Protein AF-A0A6H1A3C3-F1 (afdb_monomer)

Mean predicted aligned error: 8.63 Å

Nearest PDB structures (foldseek):
  6ama-assembly1_B  TM=9.067E-01  e=4.251E-03  Streptomyces venezuelae
  6amk-assembly1_A  TM=9.019E-01  e=6.459E-03  Streptomyces venezuelae
  4j2n-assembly1_A  TM=8.914E-01  e=1.106E-02  Pukovnikvirus pukovnik
  2zhh-assembly1_A-2  TM=4.596E-01  e=3.442E-02  Escherichia coli K-12
  3qao-assembly1_A-2  TM=4.161E-01  e=2.710E-02  Listeria monocytogenes EGD-e

pLDDT: mean 91.62, std 10.79, range [46.5, 98.25]

Sequence (222 aa):
MEEFAASYVPKGKRTQQRYRLTATEQSRRWIAGHHSPRDVAELFAVSETTVQRWVATGRLSAERHPTRGWIRFTYDDVDCLADERREWISYATAAELIGISAGTVRALVLKGELEHRTASQQQPSISRRSAQECKSKRQVEKDARAAKRAAKTAASSPPDDGEVWLSLTEGALVLRVSRTRVGQLVRSGRIPATKRERRWWIRRSHAESLSATRAVRLMRVR

Foldseek 3Di:
DDDDDDPDDDPPPPPPPVPPDDPVRVQVVVVVFWDALVRLCVVVVHDSVVVVVCCVVVVFDWDADPPPRGTTGGPVRSVVSVVVLVQFAALVVLCVLLVHDSVVVVVCVVVVQWQFDDDDNPGRTTTPVSSNVNSVVVVVVVVVVVVVVVVVVVLQDDDPPVFDKDFLCRLCVLLVHDSVVSVVCCVVVVFDWDDRDPTTIGTPVRSNVNSVVVVVVVVVVD

Radius of gyration: 41.2 Å; Cα contacts (8 Å, |Δi|>4): 211; chains: 1; bounding box: 122×48×99 Å

Secondary structure (DSSP, 8-state):
----------------------HHHHHHHHHTTEE-HHHHHHHTT--HHHHHHHHHTTSS--EEPTTT--EEEEHHHHHHHHHHHHHEE-HHHHHHHHTS-HHHHHHHHHTTSS-B----TTS--EEHHHHHHHHHHHHHHHHHHHHHHHHHHHHTSPP-SSS-EEEHHHHHHHHTS-HHHHHHHHHTTSS-EEEETTEEEEEHHHHHHHHHHHHHHHHTT-

Solvent-accessible surface area (backbone atoms only — not comparable to full-atom values): 12816 Å² total; per-residue (Å²): 140,82,84,81,80,78,78,82,75,78,85,70,80,77,76,77,73,73,79,72,69,50,73,65,54,50,48,52,58,52,53,78,55,40,40,46,55,61,57,51,11,62,76,68,74,49,54,49,69,56,50,52,47,32,40,75,70,68,75,39,74,69,48,59,40,92,89,75,64,50,63,30,27,47,56,67,61,54,50,54,51,48,52,52,56,66,38,31,30,40,62,63,58,44,12,63,73,49,71,52,54,48,69,55,47,52,54,34,42,76,70,66,72,32,52,66,57,99,60,61,93,90,49,51,29,32,37,42,67,39,38,51,52,48,30,55,52,50,50,54,53,49,50,53,52,49,51,53,49,50,52,54,50,58,57,54,43,71,78,91,77,88,60,62,62,24,45,47,63,54,41,11,64,68,52,72,47,55,44,68,56,46,52,50,35,42,76,70,66,76,39,78,62,51,75,33,86,94,42,57,33,29,45,44,71,60,41,50,53,53,32,53,55,48,52,55,56,60,62,73,76,112

Structure (mmCIF, N/CA/C/O backbone):
data_AF-A0A6H1A3C3-F1
#
_entry.id   AF-A0A6H1A3C3-F1
#
loop_
_atom_site.group_PDB
_atom_site.id
_atom_site.type_symbol
_atom_site.label_atom_id
_atom_site.label_alt_id
_atom_site.label_comp_id
_atom_site.label_asym_id
_atom_site.label_entity_id
_atom_site.label_seq_id
_atom_site.pdbx_PDB_ins_code
_atom_site.Cartn_x
_atom_site.Cartn_y
_atom_site.Cartn_z
_atom_site.occupancy
_atom_site.B_iso_or_equiv
_atom_site.auth_seq_id
_atom_site.auth_comp_id
_atom_site.auth_asym_id
_atom_site.auth_atom_id
_atom_site.pdbx_PDB_model_num
ATOM 1 N N . MET A 1 1 ? 84.323 31.012 -11.749 1.00 46.50 1 MET A N 1
ATOM 2 C CA . MET A 1 1 ? 83.587 31.280 -13.000 1.00 46.50 1 MET A CA 1
ATOM 3 C C . MET A 1 1 ? 83.288 29.928 -13.613 1.00 46.50 1 MET A C 1
ATOM 5 O O . MET A 1 1 ? 84.178 29.338 -14.204 1.00 46.50 1 MET A O 1
ATOM 9 N N . GLU A 1 2 ? 82.110 29.384 -13.314 1.00 48.34 2 GLU A N 1
ATOM 10 C CA . GLU A 1 2 ? 81.686 28.040 -13.723 1.00 48.34 2 GLU A CA 1
ATOM 11 C C . GLU A 1 2 ? 81.023 28.100 -15.106 1.00 48.34 2 GLU A C 1
ATOM 13 O O . GLU A 1 2 ? 80.066 28.847 -15.316 1.00 48.34 2 GLU A O 1
ATOM 18 N N . GLU A 1 3 ? 81.568 27.336 -16.054 1.00 58.53 3 GLU A N 1
ATOM 19 C CA . GLU A 1 3 ? 81.043 27.156 -17.408 1.00 58.53 3 GLU A CA 1
ATOM 20 C C . GLU A 1 3 ? 79.746 26.333 -17.384 1.00 58.53 3 GLU A C 1
ATOM 22 O O . GLU A 1 3 ? 79.744 25.127 -17.137 1.00 58.53 3 GLU A O 1
ATOM 27 N N . PHE A 1 4 ? 78.623 26.983 -17.692 1.00 53.34 4 PHE A N 1
ATOM 28 C CA . PHE A 1 4 ? 77.356 26.317 -17.988 1.00 53.34 4 PHE A CA 1
ATOM 29 C C . PHE A 1 4 ? 77.413 25.688 -19.389 1.00 53.34 4 PHE A C 1
ATOM 31 O O . PHE A 1 4 ? 77.160 26.346 -20.399 1.00 53.34 4 PHE A O 1
ATOM 38 N N . ALA A 1 5 ? 77.716 24.392 -19.454 1.00 60.75 5 ALA A N 1
ATOM 39 C CA . ALA A 1 5 ? 77.558 23.594 -20.664 1.00 60.75 5 ALA A CA 1
ATOM 40 C C . ALA A 1 5 ? 76.060 23.417 -20.984 1.00 60.75 5 ALA A C 1
ATOM 42 O O . ALA A 1 5 ? 75.369 22.577 -20.406 1.00 60.75 5 ALA A O 1
ATOM 43 N N . ALA A 1 6 ? 75.547 24.228 -21.911 1.00 60.03 6 ALA A N 1
ATOM 44 C CA . ALA A 1 6 ? 74.204 24.088 -22.459 1.00 60.03 6 ALA A CA 1
ATOM 45 C C . ALA A 1 6 ? 74.103 22.777 -23.259 1.00 60.03 6 ALA A C 1
ATOM 47 O O . ALA A 1 6 ? 74.567 22.682 -24.397 1.00 60.03 6 ALA A O 1
ATOM 48 N N . SER A 1 7 ? 73.497 21.750 -22.660 1.00 64.44 7 SER A N 1
ATOM 49 C CA . SER A 1 7 ? 73.189 20.494 -23.338 1.00 64.44 7 SER A CA 1
ATOM 50 C C . SER A 1 7 ? 72.144 20.741 -24.429 1.00 64.44 7 SER A C 1
ATOM 52 O O . SER A 1 7 ? 70.969 21.023 -24.189 1.00 64.44 7 SER A O 1
ATOM 54 N N . TYR A 1 8 ? 72.598 20.669 -25.676 1.00 66.19 8 TYR A N 1
ATOM 55 C CA . TYR A 1 8 ? 71.751 20.742 -26.855 1.00 66.19 8 TYR A CA 1
ATOM 56 C C . TYR A 1 8 ? 70.805 19.531 -26.881 1.00 66.19 8 TYR A C 1
ATOM 58 O O . TYR A 1 8 ? 71.220 18.409 -27.166 1.00 66.19 8 TYR A O 1
ATOM 66 N N . VAL A 1 9 ? 69.522 19.750 -26.579 1.00 67.88 9 VAL A N 1
ATOM 67 C CA . VAL A 1 9 ? 68.462 18.749 -26.757 1.00 67.88 9 VAL A CA 1
ATOM 68 C C . VAL A 1 9 ? 67.998 18.833 -28.216 1.00 67.88 9 VAL A C 1
ATOM 70 O O . VAL A 1 9 ? 67.390 19.838 -28.601 1.00 67.88 9 VAL A O 1
ATOM 73 N N . PRO A 1 10 ? 68.264 17.822 -29.063 1.00 64.50 10 PRO A N 1
ATOM 74 C CA . PRO A 1 10 ? 67.825 17.859 -30.448 1.00 64.50 10 PRO A CA 1
ATOM 75 C C . PRO A 1 10 ? 66.296 17.906 -30.490 1.00 64.50 10 PRO A C 1
ATOM 77 O O . PRO A 1 10 ? 65.613 17.095 -29.860 1.00 64.50 10 PRO A O 1
ATOM 80 N N . LYS A 1 11 ? 65.744 18.857 -31.256 1.00 62.59 11 LYS A N 1
ATOM 81 C CA . LYS A 1 11 ? 64.313 18.918 -31.584 1.00 62.59 11 LYS A CA 1
ATOM 82 C C . LYS A 1 11 ? 63.958 17.700 -32.438 1.00 62.59 11 LYS A C 1
ATOM 84 O O . LYS A 1 11 ? 63.900 17.776 -33.664 1.00 62.59 11 LYS A O 1
ATOM 89 N N . GLY A 1 12 ? 63.739 16.563 -31.783 1.00 60.19 12 GLY A N 1
ATOM 90 C CA . GLY A 1 12 ? 63.166 15.383 -32.404 1.00 60.19 12 GLY A CA 1
ATOM 91 C C . GLY A 1 12 ? 61.817 15.778 -32.983 1.00 60.19 12 GLY A C 1
ATOM 92 O O . GLY A 1 12 ? 60.912 16.174 -32.246 1.00 60.19 12 GLY A O 1
ATOM 93 N N . LYS A 1 13 ? 61.694 15.718 -34.312 1.00 57.94 13 LYS A N 1
ATOM 94 C CA . LYS A 1 13 ? 60.409 15.825 -35.000 1.00 57.94 13 LYS A CA 1
ATOM 95 C C . LYS A 1 13 ? 59.519 14.737 -34.400 1.00 57.94 13 LYS A C 1
ATOM 97 O O . LYS A 1 13 ? 59.668 13.569 -34.740 1.00 57.94 13 LYS A O 1
ATOM 102 N N . ARG A 1 14 ? 58.642 15.099 -33.455 1.00 59.19 14 ARG A N 1
ATOM 103 C CA . ARG A 1 14 ? 57.573 14.223 -32.972 1.00 59.19 14 ARG A CA 1
ATOM 104 C C . ARG A 1 14 ? 56.665 14.004 -34.168 1.00 59.19 14 ARG A C 1
ATOM 106 O O . ARG A 1 14 ? 55.736 14.772 -34.405 1.00 59.19 14 ARG A O 1
ATOM 113 N N . THR A 1 15 ? 56.971 12.977 -34.947 1.00 60.12 15 THR A N 1
ATOM 114 C CA . THR A 1 15 ? 56.062 12.391 -35.913 1.00 60.12 15 THR A CA 1
ATOM 115 C C . THR A 1 15 ? 54.895 11.876 -35.081 1.00 60.12 15 THR A C 1
ATOM 117 O O . THR A 1 15 ? 54.908 10.749 -34.595 1.00 60.12 15 THR A O 1
ATOM 120 N N . GLN A 1 16 ? 53.911 12.742 -34.816 1.00 57.41 16 GLN A N 1
ATOM 121 C CA . GLN A 1 16 ? 52.594 12.331 -34.355 1.00 57.41 16 GLN A CA 1
ATOM 122 C C . GLN A 1 16 ? 51.977 11.556 -35.512 1.00 57.41 16 GLN A C 1
ATOM 124 O O . GLN A 1 16 ? 51.158 12.059 -36.280 1.00 57.41 16 GLN A O 1
ATOM 129 N N . GLN A 1 17 ? 52.424 10.316 -35.662 1.00 57.12 17 GLN A N 1
ATOM 130 C CA . GLN A 1 17 ? 51.740 9.307 -36.427 1.00 57.12 17 GLN A CA 1
ATOM 131 C C . GLN A 1 17 ? 50.445 9.080 -35.650 1.00 57.12 17 GLN A C 1
ATOM 133 O O . GLN A 1 17 ? 50.385 8.298 -34.705 1.00 57.12 17 GLN A O 1
ATOM 138 N N . ARG A 1 18 ? 49.430 9.897 -35.960 1.00 62.47 18 ARG A N 1
ATOM 139 C CA . ARG A 1 18 ? 48.059 9.688 -35.509 1.00 62.47 18 ARG A CA 1
ATOM 140 C C . ARG A 1 18 ? 47.712 8.285 -35.978 1.00 62.47 18 ARG A C 1
ATOM 142 O O . ARG A 1 18 ? 47.453 8.102 -37.166 1.00 62.47 18 ARG A O 1
ATOM 149 N N . TYR A 1 19 ? 47.796 7.309 -35.075 1.00 74.50 19 TYR A N 1
ATOM 150 C CA . TYR A 1 19 ? 47.373 5.939 -35.324 1.00 74.50 19 TYR A CA 1
ATOM 151 C C . TYR A 1 19 ? 45.911 6.014 -35.756 1.00 74.50 19 TYR A C 1
ATOM 153 O O . TYR A 1 19 ? 45.003 6.182 -34.942 1.00 74.50 19 TYR A O 1
ATOM 161 N N . ARG A 1 20 ? 45.684 5.994 -37.072 1.00 79.75 20 ARG A N 1
ATOM 162 C CA . ARG A 1 20 ? 44.356 5.797 -37.627 1.00 79.75 20 ARG A CA 1
ATOM 163 C C . ARG A 1 20 ? 44.028 4.353 -37.318 1.00 79.75 20 ARG A C 1
ATOM 165 O O . ARG A 1 20 ? 44.624 3.455 -37.903 1.00 79.75 20 ARG A O 1
ATOM 172 N N . LEU A 1 21 ? 43.120 4.164 -36.369 1.00 84.06 21 LEU A N 1
ATOM 173 C CA . LEU A 1 21 ? 42.557 2.857 -36.078 1.00 84.06 21 LEU A CA 1
ATOM 174 C C . LEU A 1 21 ? 42.110 2.220 -37.390 1.00 84.06 21 LEU A C 1
ATOM 176 O O . LEU A 1 21 ? 41.456 2.875 -38.212 1.00 84.06 21 LEU A O 1
ATOM 180 N N . THR A 1 22 ? 42.464 0.956 -37.571 1.00 87.62 22 THR A N 1
ATOM 181 C CA . THR A 1 22 ? 41.975 0.166 -38.698 1.00 87.62 22 THR A CA 1
ATOM 182 C C . THR A 1 22 ? 40.448 0.078 -38.641 1.00 87.62 22 THR A C 1
ATOM 184 O O . THR A 1 22 ? 39.842 0.197 -37.573 1.00 87.62 22 THR A O 1
ATOM 187 N N . ALA A 1 23 ? 39.793 -0.159 -39.780 1.00 84.75 23 ALA A N 1
ATOM 188 C CA . ALA A 1 23 ? 38.333 -0.299 -39.824 1.00 84.75 23 ALA A CA 1
ATOM 189 C C . ALA A 1 23 ? 37.814 -1.384 -38.851 1.00 84.75 23 ALA A C 1
ATOM 191 O O . ALA A 1 23 ? 36.740 -1.242 -38.268 1.00 84.75 23 ALA A O 1
ATOM 192 N N . THR A 1 24 ? 38.607 -2.436 -38.620 1.00 87.31 24 THR A N 1
ATOM 193 C CA . THR A 1 24 ? 38.306 -3.516 -37.669 1.00 87.31 24 THR A CA 1
ATOM 194 C C . THR A 1 24 ? 38.353 -3.046 -36.216 1.00 87.31 24 THR A C 1
ATOM 196 O O . THR A 1 24 ? 37.468 -3.389 -35.435 1.00 87.31 24 THR A O 1
ATOM 199 N N . GLU A 1 25 ? 39.351 -2.247 -35.836 1.00 89.19 25 GLU A N 1
ATOM 200 C CA . GLU A 1 25 ? 39.462 -1.692 -34.480 1.00 89.19 25 GLU A CA 1
ATOM 201 C C . GLU A 1 25 ? 38.385 -0.644 -34.209 1.00 89.19 25 GLU A C 1
ATOM 203 O O . GLU A 1 25 ? 37.801 -0.637 -33.126 1.00 89.19 25 GLU A O 1
ATOM 208 N N . GLN A 1 26 ? 38.071 0.195 -35.204 1.00 85.44 26 GLN A N 1
ATOM 209 C CA . GLN A 1 26 ? 36.947 1.128 -35.118 1.00 85.44 26 GLN A CA 1
ATOM 210 C C . GLN A 1 26 ? 35.628 0.378 -34.925 1.00 85.44 26 GLN A C 1
ATOM 212 O O . GLN A 1 26 ? 34.845 0.741 -34.050 1.00 85.44 26 GLN A O 1
ATOM 217 N N . SER A 1 27 ? 35.413 -0.707 -35.682 1.00 85.25 27 SER A N 1
ATOM 218 C CA . SER A 1 27 ? 34.229 -1.552 -35.528 1.00 85.25 27 SER A CA 1
ATOM 219 C C . SER A 1 27 ? 34.178 -2.174 -34.135 1.00 85.25 27 SER A C 1
ATOM 221 O O . SER A 1 27 ? 33.203 -1.944 -33.432 1.00 85.25 27 SER A O 1
ATOM 223 N N . ARG A 1 28 ? 35.230 -2.868 -33.673 1.00 88.62 28 ARG A N 1
ATOM 224 C CA . ARG A 1 28 ? 35.267 -3.488 -32.331 1.00 88.62 28 ARG A CA 1
ATOM 225 C C . ARG A 1 28 ? 35.005 -2.487 -31.210 1.00 88.62 28 ARG A C 1
ATOM 227 O O . ARG A 1 28 ? 34.212 -2.779 -30.320 1.00 88.62 28 ARG A O 1
ATOM 234 N N . ARG A 1 29 ? 35.637 -1.311 -31.271 1.00 88.06 29 ARG A N 1
ATOM 235 C CA . ARG A 1 29 ? 35.424 -0.241 -30.291 1.00 88.06 29 ARG A CA 1
ATOM 236 C C . ARG A 1 29 ? 33.978 0.256 -30.303 1.00 88.06 29 ARG A C 1
ATOM 238 O O . ARG A 1 29 ? 33.430 0.497 -29.237 1.00 88.06 29 ARG A O 1
ATOM 245 N N . TRP A 1 30 ? 33.361 0.370 -31.480 1.00 89.12 30 TRP A N 1
ATOM 246 C CA . TRP A 1 30 ? 31.947 0.721 -31.593 1.00 89.12 30 TRP A CA 1
ATOM 247 C C . TRP A 1 30 ? 31.048 -0.380 -31.011 1.00 89.12 30 TRP A C 1
ATOM 249 O O . TRP A 1 30 ? 30.184 -0.070 -30.201 1.00 89.12 30 TRP A O 1
ATOM 259 N N . ILE A 1 31 ? 31.289 -1.666 -31.316 1.00 89.50 31 ILE A N 1
ATOM 260 C CA . ILE A 1 31 ? 30.510 -2.784 -30.738 1.00 89.50 31 ILE A CA 1
ATOM 261 C C . ILE A 1 31 ? 30.570 -2.779 -29.206 1.00 89.50 31 ILE A C 1
ATOM 263 O O . ILE A 1 31 ? 29.545 -2.967 -28.568 1.00 89.50 31 ILE A O 1
ATOM 267 N N . ALA A 1 32 ? 31.743 -2.534 -28.618 1.00 92.12 32 ALA A N 1
ATOM 268 C CA . ALA A 1 32 ? 31.926 -2.555 -27.167 1.00 92.12 32 ALA A CA 1
ATOM 269 C C . ALA A 1 32 ? 31.128 -1.475 -26.411 1.00 92.12 32 ALA A C 1
ATOM 271 O O . ALA A 1 32 ? 30.976 -1.590 -25.202 1.00 92.12 32 ALA A O 1
ATOM 272 N N . GLY A 1 33 ? 30.646 -0.435 -27.100 1.00 93.62 33 GLY A N 1
ATOM 273 C CA . GLY A 1 33 ? 29.835 0.641 -26.522 1.00 93.62 33 GLY A CA 1
ATOM 274 C C . GLY A 1 33 ? 28.334 0.521 -26.793 1.00 93.62 33 GLY A C 1
ATOM 275 O O . GLY A 1 33 ? 27.612 1.473 -26.511 1.00 93.62 33 GLY A O 1
ATOM 276 N N . HIS A 1 34 ? 27.873 -0.587 -27.385 1.00 96.38 34 HIS A N 1
ATOM 277 C CA . HIS A 1 34 ? 26.492 -0.700 -27.835 1.00 96.38 34 HIS A CA 1
ATOM 278 C C . HIS A 1 34 ? 25.859 -2.071 -27.590 1.00 96.38 34 HIS A C 1
ATOM 280 O O . HIS A 1 34 ? 26.472 -3.115 -27.812 1.00 96.38 34 HIS A O 1
ATOM 286 N N . HIS A 1 35 ? 24.563 -2.060 -27.297 1.00 97.06 35 HIS A N 1
ATOM 287 C CA . HIS A 1 35 ? 23.713 -3.242 -27.285 1.00 97.06 35 HIS A CA 1
ATOM 288 C C . HIS A 1 35 ? 23.165 -3.569 -28.676 1.00 97.06 35 HIS A C 1
ATOM 290 O O . HIS A 1 35 ? 22.757 -2.689 -29.442 1.00 97.06 35 HIS A O 1
ATOM 296 N N . SER A 1 36 ? 23.114 -4.857 -29.012 1.00 96.75 36 SER A N 1
ATOM 297 C CA . SER A 1 36 ? 22.322 -5.333 -30.146 1.00 96.75 36 SER A CA 1
ATOM 298 C C . SER A 1 36 ? 20.817 -5.318 -29.817 1.00 96.75 36 SER A C 1
ATOM 300 O O . SER A 1 36 ? 20.445 -5.326 -28.643 1.00 96.75 36 SER A O 1
ATOM 302 N N . PRO A 1 37 ? 19.918 -5.338 -30.823 1.00 97.38 37 PRO A N 1
ATOM 303 C CA . PRO A 1 37 ? 18.475 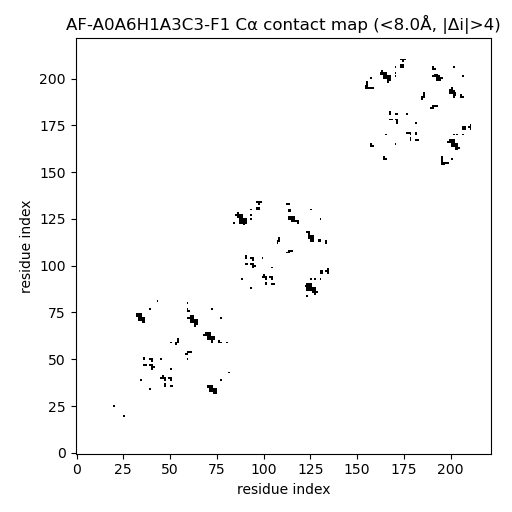-5.467 -30.587 1.00 97.38 37 PRO A CA 1
ATOM 304 C C . PRO A 1 37 ? 18.089 -6.670 -29.735 1.00 97.38 37 PRO A C 1
ATOM 306 O O . PRO A 1 37 ? 17.166 -6.572 -28.929 1.00 97.38 37 PRO A O 1
ATOM 309 N N . ARG A 1 38 ? 18.825 -7.772 -29.885 1.00 97.62 38 ARG A N 1
ATOM 310 C CA . ARG A 1 38 ? 18.643 -8.977 -29.089 1.00 97.62 38 ARG A CA 1
ATOM 311 C C . ARG A 1 38 ? 18.994 -8.752 -27.620 1.00 97.62 38 ARG A C 1
ATOM 313 O O . ARG A 1 38 ? 18.194 -9.105 -26.765 1.00 97.62 38 ARG A O 1
ATOM 320 N N . ASP A 1 39 ? 20.126 -8.109 -27.331 1.00 96.81 39 ASP A N 1
ATOM 321 C CA . ASP A 1 39 ? 20.539 -7.827 -25.946 1.00 96.81 39 ASP A CA 1
ATOM 322 C C . ASP A 1 39 ? 19.500 -6.948 -25.234 1.00 96.81 39 ASP A C 1
ATOM 324 O O . ASP A 1 39 ? 19.133 -7.207 -24.091 1.00 96.81 39 ASP A O 1
ATOM 328 N N . VAL A 1 40 ? 18.966 -5.939 -25.934 1.00 97.31 40 VAL A N 1
ATOM 329 C CA . VAL A 1 40 ? 17.890 -5.081 -25.411 1.00 97.31 40 VAL A CA 1
ATOM 330 C C . VAL A 1 40 ? 16.604 -5.885 -25.194 1.00 97.31 40 VAL A C 1
ATOM 332 O O . VAL A 1 40 ? 15.940 -5.736 -24.170 1.00 97.31 40 VAL A O 1
ATOM 335 N N . ALA A 1 41 ? 16.241 -6.757 -26.1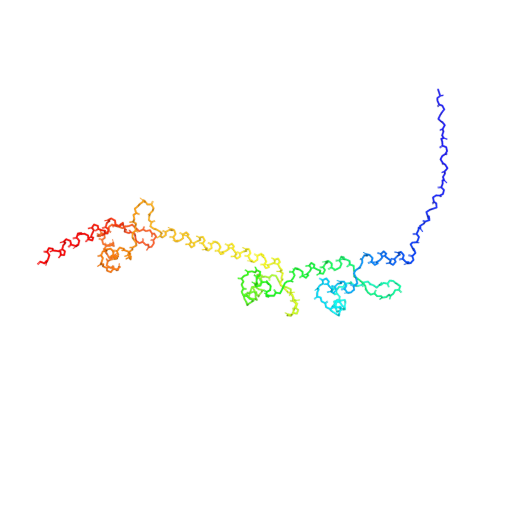35 1.00 97.31 41 ALA A N 1
ATOM 336 C CA . ALA A 1 41 ? 15.065 -7.615 -26.017 1.00 97.31 41 ALA A CA 1
ATOM 337 C C . ALA A 1 41 ? 15.157 -8.543 -24.790 1.00 97.31 41 ALA A C 1
ATOM 339 O O . ALA A 1 41 ? 14.207 -8.617 -24.006 1.00 97.31 41 ALA A O 1
ATOM 340 N N . GLU A 1 42 ? 16.316 -9.173 -24.584 1.00 96.62 42 GLU A N 1
ATOM 341 C CA . GLU A 1 42 ? 16.608 -10.028 -23.431 1.00 96.62 42 GLU A CA 1
ATOM 342 C C . GLU A 1 42 ? 16.578 -9.229 -22.119 1.00 96.62 42 GLU A C 1
ATOM 344 O O . GLU A 1 42 ? 15.879 -9.620 -21.182 1.00 96.62 42 GLU A O 1
ATOM 349 N N . LEU A 1 43 ? 17.231 -8.062 -22.072 1.00 95.94 43 LEU A N 1
ATOM 350 C CA . LEU A 1 43 ? 17.269 -7.193 -20.889 1.00 95.94 43 LEU A CA 1
ATOM 351 C C . LEU A 1 43 ? 15.869 -6.771 -20.420 1.00 95.94 43 LEU A C 1
ATOM 353 O O . LEU A 1 43 ? 15.590 -6.718 -19.222 1.00 95.94 43 LEU A O 1
ATOM 357 N N . PHE A 1 44 ? 14.976 -6.470 -21.362 1.00 94.69 44 PHE A N 1
ATOM 358 C CA . PHE A 1 44 ? 13.622 -6.003 -21.065 1.00 94.69 44 PHE A CA 1
ATOM 359 C C . PHE A 1 44 ? 12.564 -7.109 -21.027 1.00 94.69 44 PHE A C 1
ATOM 361 O O . PHE A 1 44 ? 11.387 -6.790 -20.807 1.00 94.69 44 PHE A O 1
ATOM 368 N N . ALA A 1 45 ? 12.958 -8.366 -21.255 1.00 95.62 45 ALA A N 1
ATOM 369 C CA . ALA A 1 45 ? 12.063 -9.507 -21.434 1.00 95.62 45 ALA A CA 1
ATOM 370 C C . ALA A 1 45 ? 10.938 -9.219 -22.451 1.00 95.62 45 ALA A C 1
ATOM 372 O O . ALA A 1 45 ? 9.754 -9.454 -22.197 1.00 95.62 45 ALA A O 1
ATOM 373 N N . VAL A 1 46 ? 11.301 -8.653 -23.605 1.00 95.75 46 VAL A N 1
ATOM 374 C CA . VAL A 1 46 ? 10.385 -8.367 -24.721 1.00 95.75 46 VAL A CA 1
ATOM 375 C C . VAL A 1 46 ? 10.884 -9.020 -26.006 1.00 95.75 46 VAL A C 1
ATOM 377 O O . VAL A 1 46 ? 12.010 -9.487 -26.084 1.00 95.75 46 VAL A O 1
ATOM 380 N N . SER A 1 47 ? 10.051 -9.038 -27.046 1.00 97.50 47 SER A N 1
ATOM 381 C CA . SER A 1 47 ? 10.493 -9.467 -28.378 1.00 97.50 47 SER A CA 1
ATOM 382 C C . SER A 1 47 ? 11.370 -8.408 -29.061 1.00 97.50 47 SER A C 1
ATOM 384 O O . SER A 1 47 ? 11.159 -7.209 -28.859 1.00 97.50 47 SER A O 1
ATOM 386 N N . GLU A 1 48 ? 12.277 -8.823 -29.950 1.00 97.56 48 GLU A N 1
ATOM 387 C CA . GLU A 1 48 ? 13.033 -7.896 -30.812 1.00 97.56 48 GLU A CA 1
ATOM 388 C C . GLU A 1 48 ? 12.107 -7.007 -31.658 1.00 97.56 48 GLU A C 1
ATOM 390 O O . GLU A 1 48 ? 12.377 -5.822 -31.845 1.00 97.56 48 GLU A O 1
ATOM 395 N N . THR A 1 49 ? 10.960 -7.533 -32.098 1.00 97.50 49 THR A N 1
ATOM 396 C CA . THR A 1 49 ? 9.923 -6.764 -32.806 1.00 97.50 49 THR A CA 1
ATOM 397 C C . THR A 1 49 ? 9.398 -5.601 -31.960 1.00 97.50 49 THR A C 1
ATOM 399 O O . THR A 1 49 ? 9.120 -4.519 -32.478 1.00 97.50 49 THR A O 1
ATOM 402 N N . THR A 1 50 ? 9.286 -5.785 -30.641 1.00 95.81 50 THR A N 1
ATOM 403 C CA . THR A 1 50 ? 8.913 -4.713 -29.707 1.00 95.81 50 THR A CA 1
ATOM 404 C C . THR A 1 50 ? 10.001 -3.645 -29.635 1.00 95.81 50 THR A C 1
ATOM 406 O O . THR A 1 50 ? 9.679 -2.458 -29.659 1.00 95.81 50 THR A O 1
ATOM 409 N N . VAL A 1 51 ? 11.275 -4.049 -29.601 1.00 97.06 51 VAL A N 1
ATOM 410 C CA . VAL A 1 51 ? 12.418 -3.121 -29.616 1.00 97.06 51 VAL A CA 1
ATOM 411 C C . VAL A 1 51 ? 12.429 -2.307 -30.913 1.00 97.06 51 VAL A C 1
ATOM 413 O O . VAL A 1 51 ? 12.512 -1.082 -30.870 1.00 97.06 51 VAL A O 1
ATOM 416 N N . GLN A 1 52 ? 12.240 -2.951 -32.068 1.00 95.94 52 GLN A N 1
ATOM 417 C CA . GLN A 1 52 ? 12.120 -2.262 -33.359 1.00 95.94 52 GLN A CA 1
ATOM 418 C C . GLN A 1 52 ? 10.951 -1.272 -33.377 1.00 95.94 52 GLN A C 1
ATOM 420 O O . GLN A 1 52 ? 11.080 -0.166 -33.902 1.00 95.94 52 GLN A O 1
ATOM 425 N N . ARG A 1 53 ? 9.815 -1.631 -32.765 1.00 95.94 53 ARG A N 1
ATOM 426 C CA . ARG A 1 53 ? 8.684 -0.710 -32.616 1.00 95.94 53 ARG A CA 1
ATOM 427 C C . ARG A 1 53 ? 9.051 0.501 -31.761 1.00 95.94 53 ARG A C 1
ATOM 429 O O . ARG A 1 53 ? 8.653 1.600 -32.125 1.00 95.94 53 ARG A O 1
ATOM 436 N N . TRP A 1 54 ? 9.803 0.336 -30.670 1.00 95.25 54 TRP A N 1
ATOM 437 C CA . TRP A 1 54 ? 10.260 1.475 -29.862 1.00 95.25 54 TRP A CA 1
ATOM 438 C C . TRP A 1 54 ? 11.126 2.440 -30.665 1.00 95.25 54 TRP A C 1
ATOM 440 O O . TRP A 1 54 ? 10.925 3.648 -30.547 1.00 95.25 54 TRP A O 1
ATOM 450 N N . VAL A 1 55 ? 12.003 1.919 -31.528 1.00 96.50 55 VAL A N 1
ATOM 451 C CA . VAL A 1 55 ? 12.775 2.737 -32.477 1.00 96.50 55 VAL A CA 1
ATOM 452 C C . VAL A 1 55 ? 11.852 3.477 -33.435 1.00 96.50 55 VAL A C 1
ATOM 454 O O . VAL A 1 55 ? 11.959 4.691 -33.579 1.00 96.50 55 VAL A O 1
ATOM 457 N N . ALA A 1 56 ? 10.894 2.773 -34.043 1.00 95.44 56 ALA A N 1
ATOM 458 C CA . ALA A 1 56 ? 9.945 3.374 -34.978 1.00 95.44 56 ALA A CA 1
ATOM 459 C C . ALA A 1 56 ? 9.086 4.478 -34.336 1.00 95.44 56 ALA A C 1
ATOM 461 O O . ALA A 1 56 ? 8.739 5.449 -35.000 1.00 95.44 56 ALA A O 1
ATOM 462 N N . THR A 1 57 ? 8.759 4.356 -33.046 1.00 92.81 57 THR A N 1
ATOM 463 C CA . THR A 1 57 ? 8.007 5.374 -32.295 1.00 92.81 57 THR A CA 1
ATOM 464 C C . THR A 1 57 ? 8.883 6.478 -31.695 1.00 92.81 57 THR A C 1
ATOM 466 O O . THR A 1 57 ? 8.353 7.342 -31.004 1.00 92.81 57 THR A O 1
ATOM 469 N N . GLY A 1 58 ? 10.206 6.437 -31.889 1.00 93.88 58 GLY A N 1
ATOM 470 C CA . GLY A 1 58 ? 11.145 7.405 -31.306 1.00 93.88 58 GLY A CA 1
ATOM 471 C C . GLY A 1 58 ? 11.334 7.276 -29.790 1.00 93.88 58 GLY A C 1
ATOM 472 O O . GLY A 1 58 ? 11.818 8.202 -29.151 1.00 93.88 58 GLY A O 1
ATOM 473 N N . ARG A 1 59 ? 10.944 6.142 -29.197 1.00 92.19 59 ARG A N 1
ATOM 474 C CA . ARG A 1 59 ? 11.112 5.871 -27.760 1.00 92.19 59 ARG A CA 1
ATOM 475 C C . ARG A 1 59 ? 12.531 5.419 -27.415 1.00 92.19 59 ARG A C 1
ATOM 477 O O . ARG A 1 59 ? 12.959 5.571 -26.279 1.00 92.19 59 ARG A O 1
ATOM 484 N N . LEU A 1 60 ? 13.223 4.823 -28.379 1.00 96.25 60 LEU A N 1
ATOM 485 C CA . LEU A 1 60 ? 14.597 4.368 -28.233 1.00 96.25 60 LEU A CA 1
ATOM 486 C C . LEU A 1 60 ? 15.397 4.840 -29.447 1.00 96.25 60 LEU A C 1
ATOM 488 O O . LEU A 1 60 ? 15.013 4.559 -30.585 1.00 96.25 60 LEU A O 1
ATOM 492 N N . SER A 1 61 ? 16.488 5.557 -29.202 1.00 96.25 61 SER A N 1
ATOM 493 C CA . SER A 1 61 ? 17.399 6.024 -30.246 1.00 96.25 61 SER A CA 1
ATOM 494 C C . SER A 1 61 ? 18.266 4.867 -30.730 1.00 96.25 61 SER A C 1
ATOM 496 O O . SER A 1 61 ? 18.795 4.103 -29.929 1.00 96.25 61 SER A O 1
ATOM 498 N N . ALA A 1 62 ? 18.396 4.709 -32.047 1.00 96.50 62 ALA A N 1
ATOM 499 C CA . ALA A 1 62 ? 19.221 3.664 -32.641 1.00 96.50 62 ALA A CA 1
ATOM 500 C C . ALA A 1 62 ? 20.283 4.276 -33.552 1.00 96.50 62 ALA A C 1
ATOM 502 O O . ALA A 1 62 ? 19.967 5.058 -34.451 1.00 96.50 62 ALA A O 1
ATOM 503 N N . GLU A 1 63 ? 21.529 3.851 -33.376 1.00 95.69 63 GLU A N 1
ATOM 504 C CA . GLU A 1 63 ? 22.624 4.176 -34.281 1.00 95.69 63 GLU A CA 1
ATOM 505 C C . GLU A 1 63 ? 22.810 3.064 -35.313 1.00 95.69 63 GLU A C 1
ATOM 507 O O . GLU A 1 63 ? 22.721 1.871 -35.009 1.00 95.69 63 GLU A O 1
ATOM 512 N N . ARG A 1 64 ? 23.093 3.439 -36.563 1.00 94.81 64 ARG A N 1
ATOM 513 C CA . ARG A 1 64 ? 23.425 2.476 -37.619 1.00 94.81 64 ARG A CA 1
ATOM 514 C C . ARG A 1 64 ? 24.930 2.254 -37.658 1.00 94.81 64 ARG A C 1
ATOM 516 O O . ARG A 1 64 ? 25.698 3.206 -37.747 1.00 94.81 64 ARG A O 1
ATOM 523 N N . HIS A 1 65 ? 25.349 0.991 -37.689 1.00 90.38 65 HIS A N 1
ATOM 524 C CA . HIS A 1 65 ? 26.751 0.626 -37.863 1.00 90.38 65 HIS A CA 1
ATOM 525 C C . HIS A 1 65 ? 27.290 1.224 -39.177 1.00 90.38 65 HIS A C 1
ATOM 527 O O . HIS A 1 65 ? 26.713 0.944 -40.236 1.00 90.38 65 HIS A O 1
ATOM 533 N N . PRO A 1 66 ? 28.428 1.944 -39.164 1.00 85.19 66 PRO A N 1
ATOM 534 C CA . PRO A 1 66 ? 28.871 2.781 -40.285 1.00 85.19 66 PRO A CA 1
ATOM 535 C C . PRO A 1 66 ? 29.083 2.011 -41.594 1.00 85.19 66 PRO A C 1
ATOM 537 O O . PRO A 1 66 ? 28.830 2.533 -42.671 1.00 85.19 66 PRO A O 1
ATOM 540 N N . THR A 1 67 ? 29.525 0.754 -41.515 1.00 86.44 67 THR A N 1
ATOM 541 C CA . THR A 1 67 ? 29.819 -0.070 -42.703 1.00 86.44 67 THR A CA 1
ATOM 542 C C . THR A 1 67 ? 28.819 -1.189 -42.986 1.00 86.44 67 THR A C 1
ATOM 544 O O . THR A 1 67 ? 28.828 -1.748 -44.075 1.00 86.44 67 THR A O 1
ATOM 547 N N . ARG A 1 68 ? 27.979 -1.569 -42.015 1.00 88.44 68 ARG A N 1
ATOM 548 C CA . ARG A 1 68 ? 27.104 -2.757 -42.113 1.00 88.44 68 ARG A CA 1
ATOM 549 C C . ARG A 1 68 ? 25.621 -2.401 -42.075 1.00 88.44 68 ARG A C 1
ATOM 551 O O . ARG A 1 68 ? 24.797 -3.239 -42.413 1.00 88.44 68 ARG A O 1
ATOM 558 N N . GLY A 1 69 ? 25.273 -1.182 -41.658 1.00 90.00 69 GLY A N 1
ATOM 559 C CA . GLY A 1 69 ? 23.900 -0.676 -41.651 1.00 90.00 69 GLY A CA 1
ATOM 560 C C . GLY A 1 69 ? 22.976 -1.272 -40.583 1.00 90.00 69 GLY A C 1
ATOM 561 O O . GLY A 1 69 ? 21.837 -0.818 -40.472 1.00 90.00 69 GLY A O 1
ATOM 562 N N . TRP A 1 70 ? 23.436 -2.250 -39.796 1.00 93.06 70 TRP A N 1
ATOM 563 C CA . TRP A 1 70 ? 22.673 -2.818 -38.682 1.00 93.06 70 TRP A CA 1
ATOM 564 C C . TRP A 1 70 ? 22.524 -1.807 -37.546 1.00 93.06 70 TRP A C 1
ATOM 566 O O . TRP A 1 70 ? 23.446 -1.038 -37.279 1.00 93.06 70 TRP A O 1
ATOM 576 N N . ILE A 1 71 ? 21.372 -1.826 -36.881 1.00 94.75 71 ILE A N 1
ATOM 577 C CA . ILE A 1 71 ? 21.070 -0.933 -35.761 1.00 94.75 71 ILE A CA 1
ATOM 578 C C . ILE A 1 71 ? 21.669 -1.456 -34.454 1.00 94.75 71 ILE A C 1
ATOM 580 O O . ILE A 1 71 ? 21.654 -2.663 -34.204 1.00 94.75 71 ILE A O 1
ATOM 584 N N . ARG A 1 72 ? 22.166 -0.547 -33.617 1.00 96.31 72 ARG A N 1
ATOM 585 C CA . ARG A 1 72 ? 22.504 -0.802 -32.216 1.00 96.31 72 ARG A CA 1
ATOM 586 C C . ARG A 1 72 ? 22.126 0.380 -31.327 1.00 96.31 72 ARG A C 1
ATOM 588 O O . ARG A 1 72 ? 21.788 1.451 -31.823 1.00 96.31 72 ARG A O 1
ATOM 595 N N . PHE A 1 73 ? 22.177 0.151 -30.023 1.00 96.94 73 PHE A N 1
ATOM 596 C CA . PHE A 1 73 ? 21.719 1.072 -28.988 1.00 96.94 73 PHE A CA 1
ATOM 597 C C . PHE A 1 73 ? 22.874 1.441 -28.076 1.00 96.94 73 PHE A C 1
ATOM 599 O O . PHE A 1 73 ? 23.646 0.556 -27.709 1.00 96.94 73 PHE A O 1
ATOM 606 N N . THR A 1 74 ? 22.998 2.713 -27.716 1.00 96.38 74 THR A N 1
ATOM 607 C CA . THR A 1 74 ? 23.983 3.127 -26.712 1.00 96.38 74 THR A CA 1
ATOM 608 C C . THR A 1 74 ? 23.577 2.583 -25.335 1.00 96.38 74 THR A C 1
ATOM 610 O O . THR A 1 74 ? 22.394 2.337 -25.086 1.00 96.38 74 THR A O 1
ATOM 613 N N . TYR A 1 75 ? 24.545 2.360 -24.442 1.00 94.88 75 TYR A N 1
ATOM 614 C CA . TYR A 1 75 ? 24.246 1.960 -23.058 1.00 94.88 75 TYR A CA 1
ATOM 615 C C . TYR A 1 75 ? 23.386 3.010 -22.346 1.00 94.88 75 TYR A C 1
ATOM 617 O O . TYR A 1 75 ? 22.383 2.656 -21.734 1.00 94.88 75 TYR A O 1
ATOM 625 N N . ASP A 1 76 ? 23.718 4.291 -22.518 1.00 95.56 76 ASP A N 1
ATOM 626 C CA . ASP A 1 76 ? 23.010 5.399 -21.876 1.00 95.56 76 ASP A CA 1
ATOM 627 C C . ASP A 1 76 ? 21.523 5.443 -22.270 1.00 95.56 76 ASP A C 1
ATOM 629 O O . ASP A 1 76 ? 20.661 5.590 -21.403 1.00 95.56 76 ASP A O 1
ATOM 633 N N . ASP A 1 77 ? 21.195 5.251 -23.555 1.00 95.50 77 ASP A N 1
ATOM 634 C CA . ASP A 1 77 ? 19.799 5.205 -24.019 1.00 95.50 77 ASP A CA 1
ATOM 635 C C . ASP A 1 77 ? 19.027 4.020 -23.413 1.00 95.50 77 ASP A C 1
ATOM 637 O O . ASP A 1 77 ? 17.852 4.142 -23.046 1.00 95.50 77 ASP A O 1
ATOM 641 N N . VAL A 1 78 ? 19.681 2.859 -23.313 1.00 96.62 78 VAL A N 1
ATOM 642 C CA . VAL A 1 78 ? 19.092 1.640 -22.744 1.00 96.62 78 VAL A CA 1
ATOM 643 C C . VAL A 1 78 ? 18.858 1.799 -21.242 1.00 96.62 78 VAL A C 1
ATOM 645 O O . VAL A 1 78 ? 17.777 1.444 -20.763 1.00 96.62 78 VAL A O 1
ATOM 648 N N . ASP A 1 79 ? 19.811 2.382 -20.517 1.00 96.00 79 ASP A N 1
ATOM 649 C CA . ASP A 1 79 ? 19.706 2.649 -19.082 1.00 96.00 79 ASP A CA 1
ATOM 650 C C . ASP A 1 79 ? 18.635 3.704 -18.783 1.00 96.00 79 ASP A C 1
ATOM 652 O O . ASP A 1 79 ? 17.785 3.489 -17.916 1.00 96.00 79 ASP A O 1
ATOM 656 N N . CYS A 1 80 ? 18.565 4.783 -19.571 1.00 95.00 80 CYS A N 1
ATOM 657 C CA . CYS A 1 80 ? 17.506 5.789 -19.445 1.00 95.00 80 CYS A CA 1
ATOM 658 C C . CYS A 1 80 ? 16.115 5.170 -19.637 1.00 95.00 80 CYS A C 1
ATOM 660 O O . CYS A 1 80 ? 15.190 5.441 -18.865 1.00 95.00 80 CYS A O 1
ATOM 662 N N . LEU A 1 81 ? 15.956 4.292 -20.633 1.00 94.38 81 LEU A N 1
ATOM 663 C CA . LEU A 1 81 ? 14.706 3.563 -20.851 1.00 94.38 81 LEU A CA 1
ATOM 664 C C . LEU A 1 81 ? 14.408 2.577 -19.708 1.00 94.38 81 LEU A C 1
ATOM 666 O O . LEU A 1 81 ? 13.242 2.367 -19.353 1.00 94.38 81 LEU A O 1
ATOM 670 N N . ALA A 1 82 ? 15.438 1.959 -19.127 1.00 94.31 82 ALA A N 1
ATOM 671 C CA . ALA A 1 82 ? 15.293 1.064 -17.986 1.00 94.31 82 ALA A CA 1
ATOM 672 C C . ALA A 1 82 ? 14.802 1.800 -16.742 1.00 94.31 82 ALA A C 1
ATOM 674 O O . ALA A 1 82 ? 13.850 1.337 -16.104 1.00 94.31 82 ALA A O 1
ATOM 675 N N . ASP A 1 83 ? 15.377 2.957 -16.441 1.00 93.38 83 ASP A N 1
ATOM 676 C CA . ASP A 1 83 ? 14.948 3.806 -15.336 1.00 93.38 83 ASP A CA 1
ATOM 677 C C . ASP A 1 83 ? 13.532 4.339 -15.559 1.00 93.38 83 ASP A C 1
ATOM 679 O O . ASP A 1 83 ? 12.686 4.233 -14.667 1.00 93.38 83 ASP A O 1
ATOM 683 N N . GLU A 1 84 ? 13.206 4.770 -16.781 1.00 93.56 84 GLU A N 1
ATOM 684 C CA . GLU A 1 84 ? 11.849 5.181 -17.148 1.00 93.56 84 GLU A CA 1
ATOM 685 C C . GLU A 1 84 ? 10.835 4.045 -16.903 1.00 93.56 84 GLU A C 1
ATOM 687 O O . GLU A 1 84 ? 9.774 4.242 -16.306 1.00 93.56 84 GLU A O 1
ATOM 692 N N . ARG A 1 85 ? 11.152 2.812 -17.320 1.00 92.44 85 ARG A N 1
ATOM 693 C CA . ARG A 1 85 ? 10.278 1.648 -17.096 1.00 92.44 85 ARG A CA 1
ATOM 694 C C . ARG A 1 85 ? 10.182 1.230 -15.632 1.00 92.44 85 ARG A C 1
ATOM 696 O O . ARG A 1 85 ? 9.172 0.637 -15.254 1.00 92.44 85 ARG A O 1
ATOM 703 N N . ARG A 1 86 ? 11.209 1.484 -14.818 1.00 93.50 86 ARG A N 1
ATOM 704 C CA . ARG A 1 86 ? 11.166 1.242 -13.369 1.00 93.50 86 ARG A CA 1
ATOM 705 C C . ARG A 1 86 ? 10.317 2.291 -12.662 1.00 93.50 86 ARG A C 1
ATOM 707 O O . ARG A 1 86 ? 9.640 1.940 -11.697 1.00 93.50 86 ARG A O 1
ATOM 714 N N . GLU A 1 87 ? 10.334 3.529 -13.139 1.00 96.62 87 GLU A N 1
ATOM 715 C CA . GLU A 1 87 ? 9.559 4.616 -12.550 1.00 96.62 87 GLU A CA 1
ATOM 716 C C . GLU A 1 87 ? 8.061 4.438 -12.796 1.00 96.62 87 GLU A C 1
ATOM 718 O O . GLU A 1 87 ? 7.265 4.568 -11.872 1.00 96.62 87 GLU A O 1
ATOM 723 N N . TRP A 1 88 ? 7.649 4.072 -14.009 1.00 96.62 88 TRP A N 1
ATOM 724 C CA . TRP A 1 88 ? 6.228 3.930 -14.323 1.00 96.62 88 TRP A CA 1
ATOM 725 C C . TRP A 1 88 ? 5.732 2.501 -14.101 1.00 96.62 88 TRP A C 1
ATOM 727 O O . TRP A 1 88 ? 6.174 1.557 -14.754 1.00 96.62 88 TRP A O 1
ATOM 737 N N . ILE A 1 89 ? 4.748 2.340 -13.219 1.00 96.69 89 ILE A N 1
ATOM 738 C CA . ILE A 1 89 ? 4.137 1.056 -12.862 1.00 96.69 89 ILE A CA 1
ATOM 739 C C . ILE A 1 89 ? 2.672 0.964 -13.304 1.00 96.69 89 ILE A C 1
ATOM 741 O O . ILE A 1 89 ? 2.004 1.957 -13.604 1.00 96.69 89 ILE A O 1
ATOM 745 N N . SER A 1 90 ? 2.175 -0.271 -13.400 1.00 95.62 90 SER A N 1
ATOM 746 C CA . SER A 1 90 ? 0.774 -0.544 -13.729 1.00 95.62 90 SER A CA 1
ATOM 747 C C . SER A 1 90 ? -0.156 -0.226 -12.548 1.00 95.62 90 SER A C 1
ATOM 749 O O . SER A 1 90 ? 0.280 -0.184 -11.396 1.00 95.62 90 SER A O 1
ATOM 751 N N . TYR A 1 91 ? -1.460 -0.087 -12.813 1.00 96.00 91 TYR A N 1
ATOM 752 C CA . TYR A 1 91 ? -2.483 0.048 -11.764 1.00 96.00 91 TYR A CA 1
ATOM 753 C C . TYR A 1 91 ? -2.484 -1.123 -10.774 1.00 96.00 91 TYR A C 1
ATOM 755 O O . TYR A 1 91 ? -2.677 -0.903 -9.581 1.00 96.00 91 TYR A O 1
ATOM 763 N N . ALA A 1 92 ? -2.267 -2.351 -11.257 1.00 96.38 92 ALA A N 1
ATOM 764 C CA . ALA A 1 92 ? -2.219 -3.542 -10.411 1.00 96.38 92 ALA A CA 1
ATOM 765 C C . ALA A 1 92 ? -0.998 -3.507 -9.482 1.00 96.38 92 ALA A C 1
ATOM 767 O O . ALA A 1 92 ? -1.138 -3.624 -8.269 1.00 96.38 92 ALA A O 1
ATOM 768 N N . THR A 1 93 ? 0.181 -3.215 -10.034 1.00 96.81 93 THR A N 1
ATOM 769 C CA . THR A 1 93 ? 1.418 -3.077 -9.253 1.00 96.81 93 THR A CA 1
ATOM 770 C C . THR A 1 93 ? 1.320 -1.939 -8.232 1.00 96.81 93 THR A C 1
ATOM 772 O O . THR A 1 93 ? 1.767 -2.086 -7.099 1.00 96.81 93 THR A O 1
ATOM 775 N N . ALA A 1 94 ? 0.708 -0.805 -8.591 1.00 97.81 94 ALA A N 1
ATOM 776 C CA . ALA A 1 94 ? 0.477 0.297 -7.656 1.00 97.81 94 ALA A CA 1
ATOM 777 C C . ALA A 1 94 ? -0.489 -0.099 -6.525 1.00 97.81 94 ALA A C 1
ATOM 779 O O . ALA A 1 94 ? -0.265 0.251 -5.366 1.00 97.81 94 ALA A O 1
ATOM 780 N N . ALA A 1 95 ? -1.542 -0.855 -6.847 1.00 97.94 95 ALA A N 1
ATOM 781 C CA . ALA A 1 95 ? -2.509 -1.366 -5.880 1.00 97.94 95 ALA A CA 1
ATOM 782 C C . ALA A 1 95 ? -1.843 -2.292 -4.848 1.00 97.94 95 ALA A C 1
ATOM 784 O O . ALA A 1 95 ? -2.019 -2.094 -3.643 1.00 97.94 95 ALA A O 1
ATOM 785 N N . GLU A 1 96 ? -1.015 -3.230 -5.313 1.00 98.12 96 GLU A N 1
ATOM 786 C CA . GLU A 1 96 ? -0.206 -4.114 -4.465 1.00 98.12 96 GLU A CA 1
ATOM 787 C C . GLU A 1 96 ? 0.783 -3.328 -3.600 1.00 98.12 96 GLU A C 1
ATOM 789 O O . GLU A 1 96 ? 0.855 -3.537 -2.388 1.00 98.12 96 GLU A O 1
ATOM 794 N N . LEU A 1 97 ? 1.505 -2.375 -4.199 1.00 97.94 97 LEU A N 1
ATOM 795 C CA . LEU A 1 97 ? 2.499 -1.567 -3.500 1.00 97.94 97 LEU A CA 1
ATOM 796 C C . LEU A 1 97 ? 1.873 -0.782 -2.335 1.00 97.94 97 LEU A C 1
ATOM 798 O O . LEU A 1 97 ? 2.427 -0.784 -1.230 1.00 97.94 97 LEU A O 1
ATOM 802 N N . ILE A 1 98 ? 0.728 -0.135 -2.571 1.00 98.00 98 ILE A N 1
ATOM 803 C CA . ILE A 1 98 ? 0.016 0.689 -1.582 1.00 98.00 98 ILE A CA 1
ATOM 804 C C . ILE A 1 98 ? -0.778 -0.179 -0.585 1.00 98.00 98 ILE A C 1
ATOM 806 O O . ILE A 1 98 ? -0.985 0.237 0.557 1.00 98.00 98 ILE A O 1
ATOM 810 N N . GLY A 1 99 ? -1.214 -1.376 -0.985 1.00 97.75 99 GLY A N 1
ATOM 811 C CA . GLY A 1 99 ? -2.086 -2.247 -0.190 1.00 97.75 99 GLY A CA 1
ATOM 812 C C . GLY A 1 99 ? -3.568 -1.857 -0.271 1.00 97.75 99 GLY A C 1
ATOM 813 O O . GLY A 1 99 ? -4.268 -1.854 0.743 1.00 97.75 99 GLY A O 1
ATOM 814 N N . ILE A 1 100 ? -4.047 -1.475 -1.459 1.00 97.88 100 ILE A N 1
ATOM 815 C CA . ILE A 1 100 ? -5.450 -1.106 -1.737 1.00 97.88 100 ILE A CA 1
ATOM 816 C C . ILE A 1 100 ? -5.943 -1.770 -3.028 1.00 97.88 100 ILE A C 1
ATOM 818 O O . ILE A 1 100 ? -5.166 -2.371 -3.755 1.00 97.88 100 ILE A O 1
ATOM 822 N N . SER A 1 101 ? -7.237 -1.660 -3.341 1.00 97.88 101 SER A N 1
ATOM 823 C CA . SER A 1 101 ? -7.771 -2.181 -4.607 1.00 97.88 101 SER A CA 1
ATOM 824 C C . SER A 1 101 ? -7.401 -1.292 -5.802 1.00 97.88 101 SER A C 1
ATOM 826 O O . SER A 1 101 ? -7.312 -0.068 -5.669 1.00 97.88 101 SER A O 1
ATOM 828 N N . ALA A 1 102 ? -7.288 -1.878 -6.998 1.00 96.62 102 ALA A N 1
ATOM 829 C CA . ALA A 1 102 ? -7.045 -1.127 -8.234 1.00 96.62 102 ALA A CA 1
ATOM 830 C C . ALA A 1 102 ? -8.143 -0.082 -8.534 1.00 96.62 102 ALA A C 1
ATOM 832 O O . ALA A 1 102 ? -7.854 0.986 -9.073 1.00 96.62 102 ALA A O 1
ATOM 833 N N . GLY A 1 103 ? -9.396 -0.342 -8.137 1.00 97.50 103 GLY A N 1
ATOM 834 C CA . GLY A 1 103 ? -10.484 0.637 -8.239 1.00 97.50 103 GLY A CA 1
ATOM 835 C C . GLY A 1 103 ? -10.246 1.869 -7.362 1.00 97.50 103 GLY A C 1
ATOM 836 O O . GLY A 1 103 ? -10.461 2.998 -7.798 1.00 97.50 103 GLY A O 1
ATOM 837 N N . THR A 1 104 ? -9.718 1.672 -6.150 1.00 97.94 104 THR A N 1
ATOM 838 C CA . THR A 1 104 ? -9.311 2.780 -5.275 1.00 97.94 104 THR A CA 1
ATOM 839 C C . THR A 1 104 ? -8.129 3.549 -5.860 1.00 97.94 104 THR A C 1
ATOM 841 O O . THR A 1 104 ? -8.142 4.774 -5.811 1.00 97.94 104 THR A O 1
ATOM 844 N N . VAL A 1 105 ? -7.150 2.868 -6.466 1.00 97.94 105 VAL A N 1
ATOM 845 C CA . VAL A 1 105 ? -6.040 3.534 -7.175 1.00 97.94 105 VAL A CA 1
ATOM 846 C C . VAL A 1 105 ? -6.570 4.450 -8.281 1.00 97.94 105 VAL A C 1
ATOM 848 O O . VAL A 1 105 ? -6.180 5.612 -8.339 1.00 97.94 105 VAL A O 1
ATOM 851 N N . ARG A 1 106 ? -7.520 3.984 -9.107 1.00 96.44 106 ARG A N 1
ATOM 852 C CA . ARG A 1 106 ? -8.172 4.831 -10.128 1.00 96.44 106 ARG A CA 1
ATOM 853 C C . ARG A 1 106 ? -8.830 6.065 -9.521 1.00 96.44 106 ARG A C 1
ATOM 855 O O . ARG A 1 106 ? -8.664 7.160 -10.046 1.00 96.44 106 ARG A O 1
ATOM 862 N N . ALA A 1 107 ? -9.538 5.906 -8.405 1.00 97.88 107 ALA A N 1
ATOM 863 C CA . ALA A 1 107 ? -10.149 7.037 -7.716 1.00 97.88 107 ALA A CA 1
ATOM 864 C C . ALA A 1 107 ? -9.107 8.045 -7.192 1.00 97.88 107 ALA A C 1
ATOM 866 O O . ALA A 1 107 ? -9.375 9.240 -7.214 1.00 97.88 107 ALA A O 1
ATOM 867 N N . LEU A 1 108 ? -7.931 7.592 -6.742 1.00 97.50 108 LEU A N 1
ATOM 868 C CA . LEU A 1 108 ? -6.839 8.475 -6.308 1.00 97.50 108 LEU A CA 1
ATOM 869 C C . LEU A 1 108 ? -6.211 9.236 -7.481 1.00 97.50 108 LEU A C 1
ATOM 871 O O . LEU A 1 108 ? -5.975 10.434 -7.362 1.00 97.50 108 LEU A O 1
ATOM 875 N N . VAL A 1 109 ? -6.010 8.571 -8.622 1.00 97.19 109 VAL A N 1
ATOM 876 C CA . VAL A 1 109 ? -5.541 9.224 -9.857 1.00 97.19 109 VAL A CA 1
ATOM 877 C C . VAL A 1 109 ? -6.534 10.297 -10.311 1.00 97.19 109 VAL A C 1
ATOM 879 O O . VAL A 1 109 ? -6.136 11.425 -10.572 1.00 97.19 109 VAL A O 1
ATOM 882 N N . LEU A 1 110 ? -7.838 9.991 -10.325 1.00 96.62 110 LEU A N 1
ATOM 883 C CA . LEU A 1 110 ? -8.886 10.960 -10.685 1.00 96.62 110 LEU A CA 1
ATOM 884 C C . LEU A 1 110 ? -8.939 12.175 -9.748 1.00 96.62 110 LEU A C 1
ATOM 886 O O . LEU A 1 110 ? -9.352 13.253 -10.163 1.00 96.62 110 LEU A O 1
ATOM 890 N N . LYS A 1 111 ? -8.523 12.008 -8.491 1.00 97.56 111 LYS A N 1
ATOM 891 C CA . LYS A 1 111 ? -8.417 13.094 -7.508 1.00 97.56 111 LYS A CA 1
ATOM 892 C C . LYS A 1 111 ? -7.102 13.875 -7.592 1.00 97.56 111 LYS A C 1
ATOM 894 O O . LYS A 1 111 ? -6.952 14.846 -6.860 1.00 97.56 111 LYS A O 1
ATOM 899 N N . GLY A 1 112 ? -6.153 13.447 -8.427 1.00 97.12 112 GLY A N 1
ATOM 900 C CA . GLY A 1 112 ? -4.812 14.033 -8.496 1.00 97.12 112 GLY A CA 1
ATOM 901 C C . GLY A 1 112 ? -3.925 13.701 -7.291 1.00 97.12 112 GLY A C 1
ATOM 902 O O . GLY A 1 112 ? -2.933 14.380 -7.058 1.00 97.12 112 GLY A O 1
ATOM 903 N N . GLU A 1 113 ? -4.268 12.673 -6.508 1.00 97.44 113 GLU A N 1
ATOM 904 C CA . GLU A 1 113 ? -3.455 12.232 -5.362 1.00 97.44 113 GLU A CA 1
ATOM 905 C C . GLU A 1 113 ? -2.296 11.311 -5.774 1.00 97.44 113 GL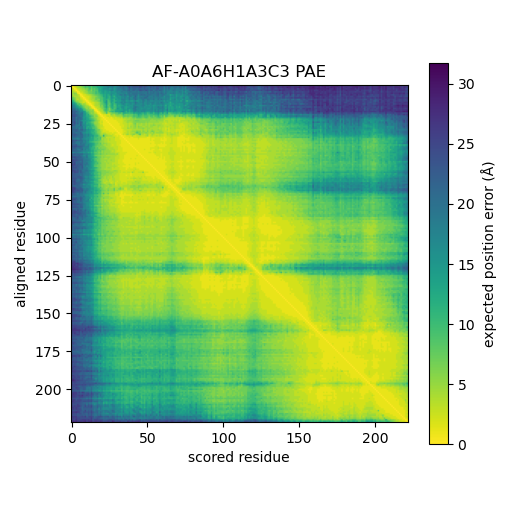U A C 1
ATOM 907 O O . GLU A 1 113 ? -1.392 11.065 -4.976 1.00 97.44 113 GLU A O 1
ATOM 912 N N . LEU A 1 114 ? -2.338 10.777 -6.997 1.00 97.81 114 LEU A N 1
ATOM 913 C CA . LEU A 1 114 ? -1.277 9.972 -7.593 1.00 97.81 114 LEU A CA 1
ATOM 914 C C . LEU A 1 114 ? -0.858 10.583 -8.925 1.00 97.81 114 LEU A C 1
ATOM 916 O O . LEU A 1 114 ? -1.706 10.866 -9.773 1.00 97.81 114 LEU A O 1
ATOM 920 N N . GLU A 1 115 ? 0.449 10.732 -9.112 1.00 97.56 115 GLU A N 1
ATOM 921 C CA . GLU A 1 115 ? 1.022 11.192 -10.369 1.00 97.56 115 GLU A CA 1
ATOM 922 C C . GLU A 1 115 ? 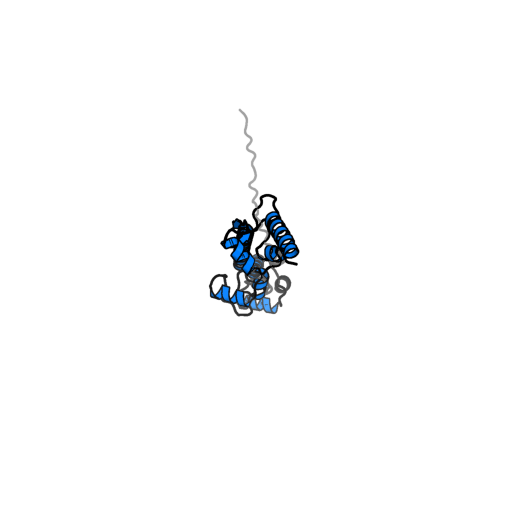0.823 10.133 -11.457 1.00 97.56 115 GLU A C 1
ATOM 924 O O . GLU A 1 115 ? 1.142 8.946 -11.296 1.00 97.56 115 GLU A O 1
ATOM 929 N N . HIS A 1 116 ? 0.264 10.584 -12.575 1.00 96.75 116 HIS A N 1
ATOM 930 C CA . HIS A 1 116 ? -0.127 9.742 -13.688 1.00 96.75 116 HIS A CA 1
ATOM 931 C C . HIS A 1 116 ? 0.230 10.412 -15.009 1.00 96.75 116 HIS A C 1
ATOM 933 O O . HIS A 1 116 ? -0.082 11.583 -15.222 1.00 96.75 116 HIS A O 1
ATOM 939 N N . ARG A 1 117 ? 0.816 9.645 -15.929 1.00 94.81 117 ARG A N 1
ATOM 940 C CA . ARG A 1 117 ? 1.058 10.095 -17.303 1.00 94.81 117 ARG A CA 1
ATOM 941 C C . ARG A 1 117 ? -0.058 9.661 -18.238 1.00 94.81 117 ARG A C 1
ATOM 943 O O . ARG A 1 117 ? -0.590 8.558 -18.124 1.00 94.81 117 ARG A O 1
ATOM 950 N N . THR A 1 118 ? -0.360 10.485 -19.233 1.00 90.75 118 THR A N 1
ATOM 951 C CA . THR A 1 118 ? -1.266 10.100 -20.318 1.00 90.75 118 THR A CA 1
ATOM 952 C C . THR A 1 118 ? -0.582 9.053 -21.195 1.00 90.75 118 THR A C 1
ATOM 954 O O . THR A 1 118 ? 0.274 9.374 -22.012 1.00 90.75 118 THR A O 1
ATOM 957 N N . ALA A 1 119 ? -0.942 7.786 -21.009 1.00 85.75 119 ALA A N 1
ATOM 958 C CA . ALA A 1 119 ? -0.472 6.669 -21.817 1.00 85.75 119 ALA A CA 1
ATOM 959 C C . ALA A 1 119 ? -1.658 5.791 -22.235 1.00 85.75 119 ALA A C 1
ATOM 961 O O . ALA A 1 119 ? -2.740 5.856 -21.648 1.00 85.75 119 ALA A O 1
ATOM 962 N N . SER A 1 120 ? -1.463 4.954 -23.257 1.00 82.19 120 SER A N 1
ATOM 963 C CA . SER A 1 120 ? -2.470 3.950 -23.626 1.00 82.19 120 SER A CA 1
ATOM 964 C C . SER A 1 120 ? -2.787 3.035 -22.434 1.00 82.19 120 SER A C 1
ATOM 966 O O . SER A 1 120 ? -1.906 2.768 -21.618 1.00 82.19 120 SER A O 1
ATOM 968 N N . GLN A 1 121 ? -4.012 2.502 -22.347 1.00 75.75 121 GLN A N 1
ATOM 969 C CA . GLN A 1 121 ? -4.464 1.720 -21.181 1.00 75.75 121 GLN A CA 1
ATOM 970 C C . GLN A 1 121 ? -3.602 0.486 -20.855 1.00 75.75 121 GLN A C 1
ATOM 972 O O . GLN A 1 121 ? -3.657 -0.014 -19.735 1.00 75.75 121 GLN A O 1
ATOM 977 N N . GLN A 1 122 ? -2.816 -0.012 -21.814 1.00 79.00 122 GLN A N 1
ATOM 978 C CA . GLN A 1 122 ? -1.929 -1.161 -21.614 1.00 79.00 122 GLN A CA 1
ATOM 979 C C . GLN A 1 122 ? -0.522 -0.789 -21.135 1.00 79.00 122 GLN A C 1
ATOM 981 O O . GLN A 1 122 ? 0.278 -1.674 -20.839 1.00 79.00 122 GLN A O 1
ATOM 986 N N . GLN A 1 123 ? -0.193 0.500 -21.060 1.00 84.62 123 GLN A N 1
ATOM 987 C CA . GLN A 1 123 ? 1.120 0.943 -20.614 1.00 84.62 123 GLN A CA 1
ATOM 988 C C . GLN A 1 123 ? 1.117 1.300 -19.124 1.00 84.62 123 GLN A C 1
ATOM 990 O O . GLN A 1 123 ? 0.155 1.888 -18.629 1.00 84.62 123 GLN A O 1
ATOM 995 N N . PRO A 1 124 ? 2.208 0.989 -18.400 1.00 90.44 124 PRO A N 1
ATOM 996 C CA . PRO A 1 124 ? 2.427 1.504 -17.056 1.00 90.44 124 PRO A CA 1
ATOM 997 C C . PRO A 1 124 ? 2.337 3.030 -17.052 1.00 90.44 124 PRO A C 1
ATOM 999 O O . PRO A 1 124 ? 3.032 3.695 -17.829 1.00 90.44 124 PRO A O 1
ATOM 1002 N N . SER A 1 125 ? 1.472 3.583 -16.209 1.00 95.94 125 SER A N 1
ATOM 1003 C CA . SER A 1 125 ? 1.119 5.003 -16.257 1.00 95.94 125 SER A CA 1
ATOM 1004 C C . SER A 1 125 ? 1.140 5.700 -14.903 1.00 95.94 125 SER A C 1
ATOM 1006 O O . SER A 1 125 ? 0.941 6.907 -14.861 1.00 95.94 125 SER A O 1
ATOM 1008 N N . ILE A 1 126 ? 1.411 4.981 -13.811 1.00 97.25 126 ILE A N 1
ATOM 1009 C CA . ILE A 1 126 ? 1.466 5.542 -12.456 1.00 97.25 126 ILE A CA 1
ATOM 1010 C C . ILE A 1 126 ? 2.923 5.669 -12.027 1.00 97.25 126 ILE A C 1
ATOM 1012 O O . ILE A 1 126 ? 3.669 4.701 -12.166 1.00 97.25 126 ILE A O 1
ATOM 1016 N N . SER A 1 127 ? 3.324 6.822 -11.489 1.00 97.88 127 SER A N 1
ATOM 1017 C CA . SER A 1 127 ? 4.663 6.972 -10.906 1.00 97.88 127 SER A CA 1
ATOM 1018 C C . SER A 1 127 ? 4.799 6.082 -9.668 1.00 97.88 127 SER A C 1
ATOM 1020 O O . SER A 1 127 ? 3.983 6.116 -8.738 1.00 97.88 127 SER A O 1
ATOM 1022 N N . ARG A 1 128 ? 5.864 5.282 -9.638 1.00 98.12 128 ARG A N 1
ATOM 1023 C CA . ARG A 1 128 ? 6.235 4.434 -8.506 1.00 98.12 128 ARG A CA 1
ATOM 1024 C C . ARG A 1 128 ? 6.530 5.282 -7.282 1.00 98.12 128 ARG A C 1
ATOM 1026 O O . ARG A 1 128 ? 6.070 4.923 -6.197 1.00 98.12 128 ARG A O 1
ATOM 1033 N N . ARG A 1 129 ? 7.257 6.390 -7.450 1.00 97.94 129 ARG A N 1
ATOM 1034 C CA . ARG A 1 129 ? 7.558 7.318 -6.358 1.00 97.94 129 ARG A CA 1
ATOM 1035 C C . ARG A 1 129 ? 6.275 7.851 -5.722 1.00 97.94 129 ARG A C 1
ATOM 1037 O O . ARG A 1 129 ? 6.095 7.713 -4.513 1.00 97.94 129 ARG A O 1
ATOM 1044 N N . SER A 1 130 ? 5.345 8.356 -6.532 1.00 98.06 130 SER A N 1
ATOM 1045 C CA . SER A 1 130 ? 4.060 8.869 -6.039 1.00 98.06 130 SER A CA 1
ATOM 1046 C C . SER A 1 130 ? 3.250 7.794 -5.293 1.00 98.06 130 SER A C 1
ATOM 1048 O O . SER A 1 130 ? 2.696 8.042 -4.218 1.00 98.06 130 SER A O 1
ATOM 1050 N N . ALA A 1 131 ? 3.249 6.552 -5.789 1.00 98.19 131 ALA A N 1
ATOM 1051 C CA . ALA A 1 131 ? 2.608 5.430 -5.102 1.00 98.19 131 ALA A CA 1
ATOM 1052 C C . ALA A 1 131 ? 3.266 5.099 -3.743 1.00 98.19 131 ALA A C 1
ATOM 1054 O O . ALA A 1 131 ? 2.561 4.817 -2.769 1.00 98.19 131 ALA A O 1
ATOM 1055 N N . GLN A 1 132 ? 4.598 5.160 -3.639 1.00 98.25 132 GLN A N 1
ATOM 1056 C CA . GLN A 1 132 ? 5.320 4.960 -2.374 1.00 98.25 132 GLN A CA 1
ATOM 1057 C C . GLN A 1 132 ? 5.017 6.069 -1.358 1.00 98.25 132 GLN A C 1
ATOM 1059 O O . GLN A 1 132 ? 4.751 5.777 -0.192 1.00 98.25 132 GLN A O 1
ATOM 1064 N N . GLU A 1 133 ? 4.989 7.328 -1.792 1.00 98.19 133 GLU A N 1
ATOM 1065 C CA . GLU A 1 133 ? 4.626 8.468 -0.942 1.00 98.19 133 GLU A CA 1
ATOM 1066 C C . GLU A 1 133 ? 3.190 8.330 -0.414 1.00 98.19 133 GLU A C 1
ATOM 1068 O O . GLU A 1 133 ? 2.938 8.488 0.787 1.00 98.19 133 GLU A O 1
ATOM 1073 N N . CYS A 1 134 ? 2.254 7.928 -1.281 1.00 97.94 134 CYS A N 1
ATOM 1074 C CA . CYS A 1 134 ? 0.873 7.644 -0.896 1.00 97.94 134 CYS A CA 1
ATOM 1075 C C . CYS A 1 134 ? 0.792 6.537 0.169 1.00 97.94 134 CYS A C 1
ATOM 1077 O O . CYS A 1 134 ? 0.085 6.686 1.172 1.00 97.94 134 CYS A O 1
ATOM 1079 N N . LYS A 1 135 ? 1.550 5.444 0.001 1.00 98.19 135 LYS A N 1
ATOM 1080 C CA . LYS A 1 135 ? 1.639 4.362 0.993 1.00 98.19 135 LYS A CA 1
ATOM 1081 C C . LYS A 1 135 ? 2.108 4.888 2.350 1.00 98.19 135 LYS A C 1
ATOM 1083 O O . LYS A 1 135 ? 1.446 4.634 3.357 1.00 98.19 135 LYS A O 1
ATOM 1088 N N . SER A 1 136 ? 3.206 5.641 2.372 1.00 97.75 136 SER A N 1
ATOM 1089 C CA . SER A 1 136 ? 3.775 6.211 3.598 1.00 97.75 136 SER A CA 1
ATOM 1090 C C . SER A 1 136 ? 2.778 7.128 4.308 1.00 97.75 136 SER A C 1
ATOM 1092 O O . SER A 1 136 ? 2.524 6.957 5.501 1.00 97.75 136 SER A O 1
ATOM 1094 N N . LYS A 1 137 ? 2.120 8.034 3.572 1.00 97.69 137 LYS A N 1
ATOM 1095 C CA . LYS A 1 137 ? 1.085 8.924 4.122 1.00 97.69 137 LYS A CA 1
ATOM 1096 C C . LYS A 1 137 ? -0.070 8.140 4.748 1.00 97.69 137 LYS A C 1
ATOM 1098 O O . LYS A 1 137 ? -0.482 8.419 5.873 1.00 97.69 137 LYS A O 1
ATOM 1103 N N . ARG A 1 138 ? -0.577 7.121 4.048 1.00 97.06 138 ARG A N 1
ATOM 1104 C CA . ARG A 1 138 ? -1.676 6.280 4.549 1.00 97.06 138 ARG A CA 1
ATOM 1105 C C . ARG A 1 138 ? -1.278 5.480 5.781 1.00 97.06 138 ARG A C 1
ATOM 1107 O O . ARG A 1 138 ? -2.118 5.288 6.659 1.00 97.06 138 ARG A O 1
ATOM 1114 N N . GLN A 1 139 ? -0.033 5.018 5.853 1.00 96.94 139 GLN A N 1
ATOM 1115 C CA . GLN A 1 139 ? 0.471 4.309 7.022 1.00 96.94 139 GLN A CA 1
ATOM 1116 C C . GLN A 1 139 ? 0.495 5.237 8.245 1.00 96.94 139 GLN A C 1
ATOM 1118 O O . GLN A 1 139 ? -0.090 4.891 9.268 1.00 96.94 139 GLN A O 1
ATOM 1123 N N . VAL A 1 140 ? 1.009 6.463 8.098 1.00 97.94 140 VAL A N 1
ATOM 1124 C CA . VAL A 1 140 ? 0.973 7.485 9.160 1.00 97.94 140 VAL A CA 1
ATOM 1125 C C . VAL A 1 140 ? -0.463 7.789 9.603 1.00 97.94 140 VAL A C 1
ATOM 1127 O O . VAL A 1 140 ? -0.752 7.832 10.798 1.00 97.94 140 VAL A O 1
ATOM 1130 N N . GLU A 1 141 ? -1.403 7.951 8.668 1.00 97.38 141 GLU A N 1
ATOM 1131 C CA . GLU A 1 141 ? -2.814 8.171 9.009 1.00 97.38 141 GLU A CA 1
ATOM 1132 C C . GLU A 1 141 ? -3.445 6.974 9.734 1.00 97.38 141 GLU A C 1
ATOM 1134 O O . GLU A 1 141 ? -4.240 7.154 10.663 1.00 97.38 141 GLU A O 1
ATOM 1139 N N . LYS A 1 142 ? -3.120 5.749 9.310 1.00 96.88 142 LYS A N 1
ATOM 1140 C CA . LYS A 1 142 ? -3.590 4.514 9.945 1.00 96.88 142 LYS A CA 1
ATOM 1141 C C . LYS A 1 142 ? -3.067 4.420 11.374 1.00 96.88 142 LYS A C 1
ATOM 1143 O O . LYS A 1 142 ? -3.864 4.156 12.276 1.00 96.88 142 LYS A O 1
ATOM 1148 N N . ASP A 1 143 ? -1.789 4.707 11.581 1.00 96.88 143 ASP A N 1
ATOM 1149 C CA . ASP A 1 143 ? -1.144 4.676 12.892 1.00 96.88 143 ASP A CA 1
ATOM 1150 C C . ASP A 1 143 ? -1.696 5.775 13.802 1.00 96.88 143 ASP A C 1
ATOM 1152 O O . ASP A 1 143 ? -2.078 5.504 14.939 1.00 96.88 143 ASP A O 1
ATOM 1156 N N . ALA A 1 144 ? -1.908 6.987 13.281 1.00 97.12 144 ALA A N 1
ATOM 1157 C CA . ALA A 1 144 ? -2.567 8.063 14.017 1.00 97.12 144 ALA A CA 1
ATOM 1158 C C . ALA A 1 144 ? -4.009 7.697 14.416 1.00 97.12 144 ALA A C 1
ATOM 1160 O O . ALA A 1 144 ? -4.454 7.989 15.530 1.00 97.12 144 ALA A O 1
ATOM 1161 N N . ARG A 1 145 ? -4.767 7.032 13.532 1.00 97.38 145 ARG A N 1
ATOM 1162 C CA . ARG A 1 145 ? -6.116 6.529 13.853 1.00 97.38 145 ARG A CA 1
ATOM 1163 C C . ARG A 1 145 ? -6.065 5.413 14.894 1.00 97.38 145 ARG A C 1
ATOM 1165 O O . ARG A 1 145 ? -6.926 5.389 15.774 1.00 97.38 145 ARG A O 1
ATOM 1172 N N . ALA A 1 146 ? -5.092 4.510 14.809 1.00 96.12 146 ALA A N 1
ATOM 1173 C CA . ALA A 1 146 ? -4.889 3.447 15.785 1.00 96.12 146 ALA A CA 1
ATOM 1174 C C . ALA A 1 146 ? -4.528 4.021 17.162 1.00 96.12 146 ALA A C 1
ATOM 1176 O O . ALA A 1 146 ? -5.180 3.673 18.142 1.00 96.12 146 ALA A O 1
ATOM 1177 N N . ALA A 1 147 ? -3.605 4.982 17.227 1.00 96.00 147 ALA A N 1
ATOM 1178 C CA . ALA A 1 147 ? -3.230 5.687 18.450 1.00 96.00 147 ALA A CA 1
ATOM 1179 C C . ALA A 1 147 ? -4.423 6.428 19.071 1.00 96.00 147 ALA A C 1
ATOM 1181 O O . ALA A 1 147 ? -4.699 6.271 20.257 1.00 96.00 147 ALA A O 1
ATOM 1182 N N . LYS A 1 148 ? -5.213 7.157 18.268 1.00 96.38 148 LYS A N 1
ATOM 1183 C CA . LYS A 1 148 ? -6.452 7.805 18.742 1.00 96.38 148 LYS A CA 1
ATOM 1184 C C . LYS A 1 148 ? -7.456 6.795 19.303 1.00 96.38 148 LYS A C 1
ATOM 1186 O O . LYS A 1 148 ? -8.108 7.070 20.309 1.00 96.38 148 LYS A O 1
ATOM 1191 N N . ARG A 1 149 ? -7.596 5.625 18.671 1.00 96.06 149 ARG A N 1
ATOM 1192 C CA . ARG A 1 149 ? -8.456 4.541 19.175 1.00 96.06 149 ARG A CA 1
ATOM 1193 C C . ARG A 1 149 ? -7.912 3.958 20.476 1.00 96.06 149 ARG A C 1
ATOM 1195 O O . ARG A 1 149 ? -8.691 3.804 21.409 1.00 96.06 149 ARG A O 1
ATOM 1202 N N . ALA A 1 150 ? -6.611 3.694 20.558 1.00 93.75 150 ALA A N 1
ATOM 1203 C CA . ALA A 1 150 ? -5.957 3.191 21.761 1.00 93.75 150 ALA A CA 1
ATOM 1204 C C . ALA A 1 150 ? -6.106 4.173 22.931 1.00 93.75 150 ALA A C 1
ATOM 1206 O O . ALA A 1 150 ? -6.557 3.773 23.998 1.00 93.75 150 ALA A O 1
ATOM 1207 N N . ALA A 1 151 ? -5.858 5.467 22.705 1.00 91.56 151 ALA A N 1
ATOM 1208 C CA . ALA A 1 151 ? -6.051 6.520 23.698 1.00 91.56 151 ALA A CA 1
ATOM 1209 C C . ALA A 1 151 ? -7.511 6.614 24.162 1.00 91.56 151 ALA A C 1
ATOM 1211 O O . ALA A 1 151 ? -7.778 6.714 25.354 1.00 91.56 151 ALA A O 1
ATOM 1212 N N . LYS A 1 152 ? -8.479 6.513 23.240 1.00 91.25 152 LYS A N 1
ATOM 1213 C CA . LYS A 1 152 ? -9.905 6.493 23.593 1.00 91.25 152 LYS A CA 1
ATOM 1214 C C . LYS A 1 152 ? -10.275 5.266 24.430 1.00 91.25 152 LYS A C 1
ATOM 1216 O O . LYS A 1 152 ? -11.068 5.385 25.362 1.00 91.25 152 LYS A O 1
ATOM 1221 N N . THR A 1 153 ? -9.720 4.100 24.103 1.00 89.88 153 THR A N 1
ATOM 1222 C CA . THR A 1 153 ? -9.909 2.884 24.899 1.00 89.88 153 THR A CA 1
ATOM 1223 C C . THR A 1 153 ? -9.296 3.057 26.286 1.00 89.88 153 THR A C 1
ATOM 1225 O O . THR A 1 153 ? -10.008 2.838 27.261 1.00 89.88 153 THR A O 1
ATOM 1228 N N . ALA A 1 154 ? -8.057 3.549 26.377 1.00 88.06 154 ALA A N 1
ATOM 1229 C CA . ALA A 1 154 ? -7.348 3.806 27.630 1.00 88.06 154 ALA A CA 1
ATOM 1230 C C . ALA A 1 154 ? -8.061 4.841 28.516 1.00 88.06 154 ALA A C 1
ATOM 1232 O O . ALA A 1 154 ? -8.227 4.624 29.709 1.00 88.06 154 ALA A O 1
ATOM 1233 N N . ALA A 1 155 ? -8.579 5.927 27.938 1.00 88.12 155 ALA A N 1
ATOM 1234 C CA . ALA A 1 155 ? -9.380 6.912 28.669 1.00 88.12 155 ALA A CA 1
ATOM 1235 C C . ALA A 1 155 ? -10.676 6.302 29.233 1.00 88.12 155 ALA A C 1
ATOM 1237 O O . ALA A 1 155 ? -11.189 6.737 30.265 1.00 88.12 155 ALA A O 1
ATOM 1238 N N . SER A 1 156 ? -11.206 5.277 28.559 1.00 90.31 156 SER A N 1
ATOM 1239 C CA . SER A 1 156 ? -12.386 4.543 29.002 1.00 90.31 156 SER A CA 1
ATOM 1240 C C . SER A 1 156 ? -12.084 3.379 29.944 1.00 90.31 156 SER A C 1
ATOM 1242 O O . SER A 1 156 ? -13.055 2.809 30.434 1.00 90.31 156 SER A O 1
ATOM 1244 N N . SER A 1 157 ? -10.812 3.031 30.176 1.00 91.19 157 SER A N 1
ATOM 1245 C CA . SER A 1 157 ? -10.365 1.942 31.055 1.00 91.19 157 SER A CA 1
ATOM 1246 C C . SER A 1 157 ? -10.722 2.199 32.524 1.00 91.19 157 SER A C 1
ATOM 1248 O O . SER A 1 157 ? -11.007 3.345 32.903 1.00 91.19 157 SER A O 1
ATOM 1250 N N . PRO A 1 158 ? -10.751 1.144 33.359 1.00 94.62 158 PRO A N 1
ATOM 1251 C CA . PRO A 1 158 ? -10.916 1.319 34.794 1.00 94.62 158 PRO A CA 1
ATOM 1252 C C . PRO A 1 158 ? -9.772 2.157 35.389 1.00 94.62 158 PRO A C 1
ATOM 1254 O O . PRO A 1 158 ? -8.686 2.207 34.808 1.00 94.62 158 PRO A O 1
ATOM 1257 N N . PRO A 1 159 ? -10.004 2.837 36.525 1.00 94.31 159 PRO A N 1
ATOM 1258 C CA . PRO A 1 159 ? -8.929 3.456 37.291 1.00 94.31 159 PRO A CA 1
ATOM 1259 C C . PRO A 1 159 ? -7.831 2.443 37.646 1.00 94.31 159 PRO A C 1
ATOM 1261 O O . PRO A 1 159 ? -8.131 1.303 37.987 1.00 94.31 159 PRO A O 1
ATOM 1264 N N . ASP A 1 160 ? -6.577 2.882 37.572 1.00 93.38 160 ASP A N 1
ATOM 1265 C CA . ASP A 1 160 ? -5.401 2.088 37.934 1.00 93.38 160 ASP A CA 1
ATOM 1266 C C . ASP A 1 160 ? -4.955 2.456 39.355 1.00 93.38 160 ASP A C 1
ATOM 1268 O O . ASP A 1 160 ? -4.024 3.228 39.562 1.00 93.38 160 ASP A O 1
ATOM 1272 N N . ASP A 1 161 ? -5.730 2.016 40.345 1.00 94.50 161 ASP A N 1
ATOM 1273 C CA . ASP A 1 161 ? -5.451 2.199 41.776 1.00 94.50 161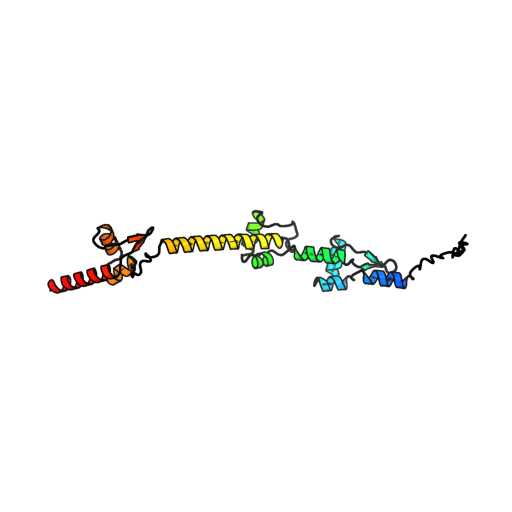 ASP A CA 1
ATOM 1274 C C . ASP A 1 161 ? -5.162 0.863 42.485 1.00 94.50 161 ASP A C 1
ATOM 1276 O O . ASP A 1 161 ? -5.233 0.780 43.708 1.00 94.50 161 ASP A O 1
ATOM 1280 N N . GLY A 1 162 ? -4.850 -0.191 41.719 1.00 94.38 162 GLY A N 1
ATOM 1281 C CA . GLY A 1 162 ? -4.626 -1.551 42.221 1.00 94.38 162 GLY A CA 1
ATOM 1282 C C . GLY A 1 162 ? -5.901 -2.311 42.609 1.00 94.38 162 GLY A C 1
ATOM 1283 O O . GLY A 1 162 ? -5.833 -3.502 42.910 1.00 94.38 162 GLY A O 1
ATOM 1284 N N . GLU A 1 163 ? -7.069 -1.663 42.573 1.00 95.38 163 GLU A N 1
ATOM 1285 C CA . GLU A 1 163 ? -8.351 -2.293 42.879 1.00 95.38 163 GLU A CA 1
ATOM 1286 C C . GLU A 1 163 ? -8.964 -2.975 41.651 1.00 95.38 163 GLU A C 1
ATOM 1288 O O . GLU A 1 163 ? -8.789 -2.565 40.501 1.00 95.38 163 GLU A O 1
ATOM 1293 N N . VAL A 1 164 ? -9.774 -4.007 41.893 1.00 97.19 164 VAL A N 1
ATOM 1294 C CA . VAL A 1 164 ? -10.528 -4.663 40.819 1.00 97.19 164 VAL A CA 1
ATOM 1295 C C . VAL A 1 164 ? -11.800 -3.870 40.534 1.00 97.19 164 VAL A C 1
ATOM 1297 O O . VAL A 1 164 ? -12.743 -3.854 41.331 1.00 97.19 164 VAL A O 1
ATOM 1300 N N . TRP A 1 165 ? -11.851 -3.236 39.368 1.00 97.75 165 TRP A N 1
ATOM 1301 C CA . TRP A 1 165 ? -13.016 -2.494 38.896 1.00 97.75 165 TRP A CA 1
ATOM 1302 C C . TRP A 1 165 ? -13.880 -3.331 37.963 1.00 97.75 165 TRP A C 1
ATOM 1304 O O . TRP A 1 165 ? -13.395 -4.005 37.061 1.00 97.75 165 TRP A O 1
ATOM 1314 N N . LEU A 1 166 ? -15.188 -3.226 38.154 1.00 97.50 166 LEU A N 1
ATOM 1315 C CA . LEU A 1 166 ? -16.207 -3.876 37.351 1.00 97.50 166 LEU A CA 1
ATOM 1316 C C . LEU A 1 166 ? -16.934 -2.835 36.505 1.00 97.50 166 LEU A C 1
ATOM 1318 O O . LEU A 1 166 ? -17.344 -1.772 36.990 1.00 97.50 166 LEU A O 1
ATOM 1322 N N . SER A 1 167 ? -17.158 -3.161 35.240 1.00 97.31 167 SER A N 1
ATOM 1323 C CA . SER A 1 167 ? -18.121 -2.454 34.403 1.00 97.31 167 SER A CA 1
ATOM 1324 C C . SER A 1 167 ? -19.546 -2.637 34.942 1.00 97.31 167 SER A C 1
ATOM 1326 O O . SER A 1 167 ? -19.838 -3.552 35.710 1.00 97.31 167 SER A O 1
ATOM 1328 N N . LEU A 1 168 ? -20.494 -1.808 34.488 1.00 97.44 168 LEU A N 1
ATOM 1329 C CA . LEU A 1 168 ? -21.913 -1.986 34.841 1.00 97.44 168 LEU A CA 1
ATOM 1330 C C . LEU A 1 168 ? -22.464 -3.374 34.467 1.00 97.44 168 LEU A C 1
ATOM 1332 O O . LEU A 1 168 ? -23.407 -3.842 35.102 1.00 97.44 168 LEU A O 1
ATOM 1336 N N . THR A 1 169 ? -21.918 -4.006 33.424 1.00 97.75 169 THR A N 1
ATOM 1337 C CA . THR A 1 169 ? -22.326 -5.349 32.993 1.00 97.75 169 THR A CA 1
ATOM 1338 C C . THR A 1 169 ? -21.779 -6.411 33.944 1.00 97.75 169 THR A C 1
ATOM 1340 O O . THR A 1 169 ? -22.535 -7.262 34.397 1.00 97.75 169 THR A O 1
ATOM 1343 N N . GLU A 1 170 ? -20.501 -6.336 34.313 1.00 98.00 170 GLU A N 1
ATOM 1344 C CA . GLU A 1 170 ? -19.900 -7.270 35.276 1.00 98.00 170 GLU A CA 1
ATOM 1345 C C . GLU A 1 170 ? -20.498 -7.090 36.677 1.00 98.00 170 GLU A C 1
ATOM 1347 O O . GLU A 1 170 ? -20.857 -8.064 37.333 1.00 98.00 170 GLU A O 1
ATOM 1352 N N . GLY A 1 171 ? -20.719 -5.845 37.107 1.00 97.38 171 GLY A N 1
ATOM 1353 C CA . GLY A 1 171 ? -21.405 -5.547 38.364 1.00 97.38 171 GLY A CA 1
ATOM 1354 C C . GLY A 1 171 ? -22.833 -6.101 38.400 1.00 97.38 171 GLY A C 1
ATOM 1355 O O . GLY A 1 171 ? -23.284 -6.568 39.443 1.00 97.38 171 GLY A O 1
ATOM 1356 N N . ALA A 1 172 ? -23.539 -6.111 37.265 1.00 97.94 172 ALA A N 1
ATOM 1357 C CA . ALA A 1 172 ? -24.858 -6.736 37.149 1.00 97.94 172 ALA A CA 1
ATOM 1358 C C . ALA A 1 172 ? -24.816 -8.255 37.367 1.00 97.94 172 ALA A C 1
ATOM 1360 O O . ALA A 1 172 ? -25.696 -8.786 38.048 1.00 97.94 172 ALA A O 1
ATOM 1361 N N . LEU A 1 173 ? -23.778 -8.932 36.865 1.00 97.81 173 LEU A N 1
ATOM 1362 C CA . LEU A 1 173 ? -23.567 -10.361 37.106 1.00 97.81 173 LEU A CA 1
ATOM 1363 C C . LEU A 1 173 ? -23.315 -10.643 38.595 1.00 97.81 173 LEU A C 1
ATOM 1365 O O . LEU A 1 173 ? -23.981 -11.501 39.173 1.00 97.81 173 LEU A O 1
ATOM 1369 N N . VAL A 1 174 ? -22.434 -9.871 39.243 1.00 97.31 174 VAL A N 1
ATOM 1370 C CA . VAL A 1 174 ? -22.108 -10.033 40.677 1.00 97.31 174 VAL A CA 1
ATOM 1371 C C . VAL A 1 174 ? -23.320 -9.762 41.576 1.00 97.31 174 VAL A C 1
ATOM 1373 O O . VAL A 1 174 ? -23.573 -10.492 42.536 1.00 97.31 174 VAL A O 1
ATOM 1376 N N . LEU A 1 175 ? -24.102 -8.728 41.256 1.00 95.94 175 LEU A N 1
ATOM 1377 C CA . LEU A 1 175 ? -25.275 -8.320 42.035 1.00 95.94 175 LEU A CA 1
ATOM 1378 C C . LEU A 1 175 ? -26.550 -9.108 41.691 1.00 95.94 175 LEU A C 1
ATOM 1380 O O . LEU A 1 175 ? -27.584 -8.874 42.324 1.00 95.94 175 LEU A O 1
ATOM 1384 N N . ARG A 1 176 ? -26.503 -9.991 40.681 1.00 96.44 176 ARG A N 1
ATOM 1385 C CA . ARG A 1 176 ? -27.650 -10.745 40.140 1.00 96.44 176 ARG A CA 1
ATOM 1386 C C . ARG A 1 176 ? -28.865 -9.855 39.845 1.00 96.44 176 ARG A C 1
ATOM 1388 O O . ARG A 1 176 ? -29.995 -10.152 40.228 1.00 96.44 176 ARG A O 1
ATOM 1395 N N . VAL A 1 177 ? -28.631 -8.727 39.177 1.00 97.00 177 VAL A N 1
ATOM 1396 C CA . VAL A 1 177 ? -29.678 -7.793 38.725 1.00 97.00 177 VAL A CA 1
ATOM 1397 C C . VAL A 1 177 ? -29.404 -7.325 37.304 1.00 97.00 177 VAL A C 1
ATOM 1399 O O . VAL A 1 177 ? -28.305 -7.484 36.791 1.00 97.00 177 VAL A O 1
ATOM 1402 N N . SER A 1 178 ? -30.386 -6.698 36.654 1.00 97.94 178 SER A N 1
ATOM 1403 C CA . SER A 1 178 ? -30.176 -6.142 35.317 1.00 97.94 178 SER A CA 1
ATOM 1404 C C . SER A 1 178 ? -29.169 -4.983 35.321 1.00 97.94 178 SER A C 1
ATOM 1406 O O . SER A 1 178 ? -29.115 -4.173 36.254 1.00 97.94 178 SER A O 1
ATOM 1408 N N . ARG A 1 179 ? -28.425 -4.835 34.218 1.00 98.00 179 ARG A N 1
ATOM 1409 C CA . ARG A 1 179 ? -27.510 -3.701 33.983 1.00 98.00 179 ARG A CA 1
ATOM 1410 C C . ARG A 1 179 ? -28.197 -2.346 34.175 1.00 98.00 179 ARG A C 1
ATOM 1412 O O . ARG A 1 179 ? -27.616 -1.435 34.762 1.00 98.00 179 ARG A O 1
ATOM 1419 N N . THR A 1 180 ? -29.442 -2.211 33.714 1.00 98.06 180 THR A N 1
ATOM 1420 C CA . THR A 1 180 ? -30.237 -0.984 33.882 1.00 98.06 180 THR A CA 1
ATOM 1421 C C . THR A 1 180 ? -30.469 -0.670 35.356 1.00 98.06 180 THR A C 1
ATOM 1423 O O . THR A 1 180 ? -30.302 0.481 35.763 1.00 98.06 180 THR A O 1
ATOM 1426 N N . ARG A 1 181 ? -30.778 -1.686 36.176 1.00 97.75 181 ARG A N 1
ATOM 1427 C CA . AR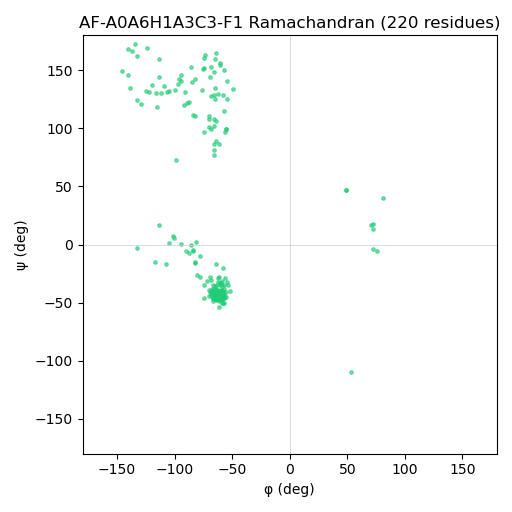G A 1 181 ? -30.957 -1.513 37.620 1.00 97.75 181 ARG A CA 1
ATOM 1428 C C . ARG A 1 181 ? -29.656 -1.109 38.307 1.00 97.75 181 ARG A C 1
ATOM 1430 O O . ARG A 1 181 ? -29.690 -0.199 39.127 1.00 97.75 181 ARG A O 1
ATOM 1437 N N . VAL A 1 182 ? -28.519 -1.709 37.947 1.00 98.00 182 VAL A N 1
ATOM 1438 C CA . VAL A 1 182 ? -27.205 -1.266 38.454 1.00 98.00 182 VAL A CA 1
ATOM 1439 C C . VAL A 1 182 ? -26.960 0.201 38.103 1.00 98.00 182 VAL A C 1
ATOM 1441 O O . VAL A 1 182 ? -26.606 0.990 38.973 1.00 98.00 182 VAL A O 1
ATOM 1444 N N . GLY A 1 183 ? -27.234 0.601 36.857 1.00 97.75 183 GLY A N 1
ATOM 1445 C CA . GLY A 1 183 ? -27.119 1.996 36.430 1.00 97.75 183 GLY A CA 1
ATOM 1446 C C . GLY A 1 183 ? -28.019 2.954 37.220 1.00 97.75 183 GLY A C 1
ATOM 1447 O O . GLY A 1 183 ? -27.590 4.054 37.552 1.00 97.75 183 GLY A O 1
ATOM 1448 N N . GLN A 1 184 ? -29.249 2.553 37.556 1.00 98.06 184 GLN A N 1
ATOM 1449 C CA . GLN A 1 184 ? -30.121 3.331 38.447 1.00 98.06 184 GLN A CA 1
ATOM 1450 C C . GLN A 1 184 ? -29.528 3.449 39.854 1.00 98.06 184 GLN A C 1
ATOM 1452 O O . GLN A 1 184 ? -29.478 4.550 40.393 1.00 98.06 184 GLN A O 1
ATOM 1457 N N . LEU A 1 185 ? -29.046 2.342 40.428 1.00 97.31 185 LEU A N 1
ATOM 1458 C CA . LEU A 1 185 ? -28.469 2.329 41.771 1.00 97.31 185 LEU A CA 1
ATOM 1459 C C . LEU A 1 185 ? -27.234 3.237 41.866 1.00 97.31 185 LEU A C 1
ATOM 1461 O O . LEU A 1 185 ? -27.158 4.041 42.793 1.00 97.31 185 LEU A O 1
ATOM 1465 N N . VAL A 1 186 ? -26.339 3.184 40.873 1.00 97.94 186 VAL A N 1
ATOM 1466 C CA . VAL A 1 186 ? -25.185 4.091 40.753 1.00 97.94 186 VAL A CA 1
ATOM 1467 C C . VAL A 1 186 ? -25.632 5.552 40.675 1.00 97.94 186 VAL A C 1
ATOM 1469 O O . VAL A 1 186 ? -25.168 6.371 41.460 1.00 97.94 186 VAL A O 1
ATOM 1472 N N . ARG A 1 187 ? -26.579 5.888 39.786 1.00 97.62 187 ARG A N 1
ATOM 1473 C CA . ARG A 1 187 ? -27.076 7.274 39.653 1.00 97.62 187 ARG A CA 1
ATOM 1474 C C . ARG A 1 187 ? -27.754 7.790 40.922 1.00 97.62 187 ARG A C 1
ATOM 1476 O O . ARG A 1 187 ? -27.670 8.975 41.204 1.00 97.62 187 ARG A O 1
ATOM 1483 N N . SER A 1 188 ? -28.408 6.911 41.679 1.00 97.38 188 SER A N 1
ATOM 1484 C CA . SER A 1 188 ? -29.036 7.247 42.963 1.00 97.38 188 SER A CA 1
ATOM 1485 C C . SER A 1 188 ? -28.064 7.281 44.152 1.00 97.38 188 SER A C 1
ATOM 1487 O O . SER A 1 188 ? -28.511 7.448 45.282 1.00 97.38 188 SER A O 1
ATOM 1489 N N . GLY A 1 189 ? -26.761 7.054 43.934 1.00 96.69 189 GLY A N 1
ATOM 1490 C CA . GLY A 1 189 ? -25.749 7.044 44.998 1.00 96.69 189 GLY A CA 1
ATOM 1491 C C . GLY A 1 189 ? -25.799 5.824 45.926 1.00 96.69 189 GLY A C 1
ATOM 1492 O O . GLY A 1 189 ? -25.177 5.826 46.981 1.00 96.69 189 GLY A O 1
ATOM 1493 N N . ARG A 1 190 ? -26.530 4.763 45.559 1.00 96.81 190 ARG A N 1
ATOM 1494 C CA . ARG A 1 190 ? -26.668 3.538 46.374 1.00 96.81 190 ARG A CA 1
ATOM 1495 C C . ARG A 1 190 ? -25.505 2.560 46.202 1.00 96.81 190 ARG A C 1
ATOM 1497 O O . ARG A 1 190 ? -25.372 1.639 47.000 1.00 96.81 190 ARG A O 1
ATOM 1504 N N . ILE A 1 191 ? -24.703 2.730 45.151 1.00 96.62 191 ILE A N 1
ATOM 1505 C CA . ILE A 1 191 ? -23.480 1.963 44.890 1.00 96.62 191 ILE A CA 1
ATOM 1506 C C . ILE A 1 191 ? -22.372 2.977 44.619 1.00 96.62 191 ILE A C 1
ATOM 1508 O O . ILE A 1 191 ? -22.521 3.749 43.665 1.00 96.62 191 ILE A O 1
ATOM 1512 N N . PRO A 1 192 ? -21.273 2.987 45.395 1.00 96.94 192 PRO A N 1
ATOM 1513 C CA . PRO A 1 192 ? -20.149 3.858 45.096 1.00 96.94 192 PRO A CA 1
ATOM 1514 C C . PRO A 1 192 ? -19.524 3.449 43.761 1.00 96.94 192 PRO A C 1
ATOM 1516 O O . PRO A 1 192 ? -19.151 2.288 43.562 1.00 96.94 192 PRO A O 1
ATOM 1519 N N . ALA A 1 193 ? -19.426 4.405 42.844 1.00 97.50 193 ALA A N 1
ATOM 1520 C CA . ALA A 1 193 ? -18.881 4.202 41.513 1.00 97.50 193 ALA A CA 1
ATOM 1521 C C . ALA A 1 193 ? -18.136 5.451 41.045 1.00 97.50 193 ALA A C 1
ATOM 1523 O O . ALA A 1 193 ? -18.529 6.575 41.358 1.00 97.50 193 ALA A O 1
ATOM 1524 N N . THR A 1 194 ? -17.108 5.246 40.230 1.00 97.00 194 THR A N 1
ATOM 1525 C CA . THR A 1 194 ? -16.319 6.320 39.628 1.00 97.00 194 THR A CA 1
ATOM 1526 C C . THR A 1 194 ? -16.660 6.425 38.149 1.00 97.00 194 THR A C 1
ATOM 1528 O O . THR A 1 194 ? -16.682 5.424 37.427 1.00 97.00 194 THR A O 1
ATOM 1531 N N . LYS A 1 195 ? -16.936 7.641 37.672 1.00 96.25 195 LYS A N 1
ATOM 1532 C CA . LYS A 1 195 ? -17.151 7.901 36.246 1.00 96.25 195 LYS A CA 1
ATOM 1533 C C . LYS A 1 195 ? -15.815 8.234 35.580 1.00 96.25 195 LYS A C 1
ATOM 1535 O O . LYS A 1 195 ? -15.171 9.204 35.961 1.00 96.25 195 LYS A O 1
ATOM 1540 N N . ARG A 1 196 ? -15.422 7.460 34.567 1.00 94.31 196 ARG A N 1
ATOM 1541 C CA . ARG A 1 196 ? -14.308 7.771 33.652 1.00 94.31 196 ARG A CA 1
ATOM 1542 C C . ARG A 1 196 ? -14.892 7.964 32.260 1.00 94.31 196 ARG A C 1
ATOM 1544 O O . ARG A 1 196 ? -15.532 7.057 31.718 1.00 94.31 196 ARG A O 1
ATOM 1551 N N . GLU A 1 197 ? -14.730 9.161 31.702 1.00 90.25 197 GLU A N 1
ATOM 1552 C CA . GLU A 1 197 ? -15.337 9.553 30.426 1.00 90.25 197 GLU A CA 1
ATOM 1553 C C . GLU A 1 197 ? -16.864 9.321 30.417 1.00 90.25 197 GLU A C 1
ATOM 1555 O O . GLU A 1 197 ? -17.639 9.983 31.114 1.00 90.25 197 GLU A O 1
ATOM 1560 N N . ARG A 1 198 ? -17.322 8.335 29.639 1.00 92.31 198 ARG A N 1
ATOM 1561 C CA . ARG A 1 198 ? -18.736 7.973 29.473 1.00 92.31 198 ARG A CA 1
A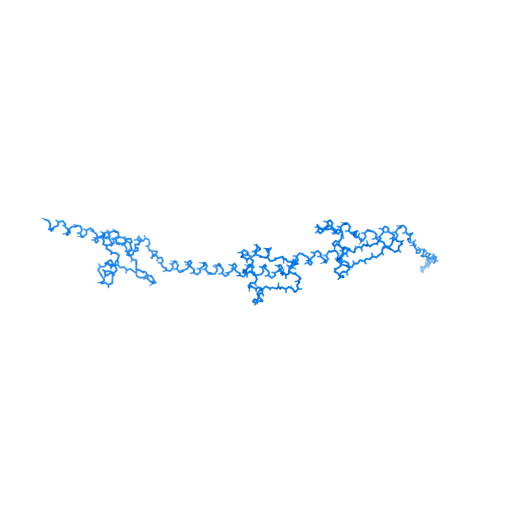TOM 1562 C C . ARG A 1 198 ? -19.122 6.694 30.219 1.00 92.31 198 ARG A C 1
ATOM 1564 O O . ARG A 1 198 ? -20.269 6.262 30.105 1.00 92.31 198 ARG A O 1
ATOM 1571 N N . ARG A 1 199 ? -18.191 6.061 30.939 1.00 95.12 199 ARG A N 1
ATOM 1572 C CA . ARG A 1 199 ? -18.398 4.768 31.603 1.00 95.12 199 ARG A CA 1
ATOM 1573 C C . ARG A 1 199 ? -18.351 4.917 33.121 1.00 95.12 199 ARG A C 1
ATOM 1575 O O . ARG A 1 199 ? -17.602 5.724 33.661 1.00 95.12 199 ARG A O 1
ATOM 1582 N N . TRP A 1 200 ? -19.193 4.135 33.787 1.00 97.25 200 TRP A N 1
ATOM 1583 C CA . TRP A 1 200 ? -19.199 3.988 35.238 1.00 97.25 200 TRP A CA 1
ATOM 1584 C C . TRP A 1 200 ? -18.463 2.707 35.607 1.00 97.25 200 TRP A C 1
ATOM 1586 O O . TRP A 1 200 ? -18.741 1.656 35.022 1.00 97.25 200 TRP A O 1
ATOM 1596 N N . TRP A 1 201 ? -17.573 2.823 36.584 1.00 97.88 201 TRP A N 1
ATOM 1597 C CA . TRP A 1 201 ? -16.774 1.742 37.139 1.00 97.88 201 TRP A CA 1
ATOM 1598 C C . TRP A 1 201 ? -17.149 1.543 38.605 1.00 97.88 201 TRP A C 1
ATOM 1600 O O . TRP A 1 201 ? -17.217 2.507 39.366 1.00 97.88 201 TRP A O 1
ATOM 1610 N N . ILE A 1 202 ? -17.424 0.302 38.992 1.00 98.00 202 ILE A N 1
ATOM 1611 C CA . ILE A 1 202 ? -17.815 -0.080 40.353 1.00 98.00 202 ILE A CA 1
ATOM 1612 C C . ILE A 1 202 ? -16.680 -0.910 40.944 1.00 98.00 202 ILE A C 1
ATOM 1614 O O . ILE A 1 202 ? -16.243 -1.864 40.309 1.00 98.00 202 ILE A O 1
ATOM 1618 N N . ARG A 1 203 ? -16.211 -0.595 42.155 1.00 97.88 203 ARG A N 1
ATOM 1619 C CA . ARG A 1 203 ? -15.229 -1.455 42.834 1.00 97.88 203 ARG A CA 1
ATOM 1620 C C . ARG A 1 203 ? -15.847 -2.815 43.150 1.00 97.88 203 ARG A C 1
ATOM 1622 O O . ARG A 1 203 ? -16.966 -2.883 43.666 1.00 97.88 203 ARG A O 1
ATOM 1629 N N . ARG A 1 204 ? -15.119 -3.895 42.870 1.00 97.69 204 ARG A N 1
ATOM 1630 C CA . ARG A 1 204 ? -15.576 -5.271 43.101 1.00 97.69 204 ARG A CA 1
ATOM 1631 C C . ARG A 1 204 ? -15.963 -5.512 44.559 1.00 97.69 204 ARG A C 1
ATOM 1633 O O . ARG A 1 204 ? -17.048 -6.031 44.803 1.00 97.69 204 ARG A O 1
ATOM 1640 N N . SER A 1 205 ? -15.147 -5.044 45.503 1.00 97.06 205 SER A N 1
ATOM 1641 C CA . SER A 1 205 ? -15.405 -5.142 46.946 1.00 97.06 205 SER A CA 1
ATOM 1642 C C . SER A 1 205 ? -16.759 -4.540 47.353 1.00 97.06 205 SER A C 1
ATOM 1644 O O . SER A 1 205 ? -17.508 -5.139 48.125 1.00 97.06 205 SER A O 1
ATOM 1646 N N . HIS A 1 206 ? -17.141 -3.395 46.774 1.00 96.62 206 HIS A N 1
ATOM 1647 C CA . HIS A 1 206 ? -18.455 -2.787 47.013 1.00 96.62 206 HIS A CA 1
ATOM 1648 C C . HIS A 1 206 ? -19.600 -3.622 46.428 1.00 96.62 206 HIS A C 1
ATOM 1650 O O . HIS A 1 206 ? -20.645 -3.770 47.065 1.00 96.62 206 HIS A O 1
ATOM 1656 N N . ALA A 1 207 ? -19.422 -4.170 45.221 1.00 96.75 207 ALA A N 1
ATOM 1657 C CA . ALA A 1 207 ? -20.425 -5.030 44.597 1.00 96.75 207 ALA A CA 1
ATOM 1658 C C . ALA A 1 207 ? -20.639 -6.325 45.402 1.00 96.75 207 ALA A C 1
ATOM 1660 O O . ALA A 1 207 ? -21.780 -6.733 45.618 1.00 96.75 207 ALA A O 1
ATOM 1661 N N . GLU A 1 208 ? -19.563 -6.936 45.893 1.00 96.38 208 GLU A N 1
ATOM 1662 C CA . GLU A 1 208 ? -19.609 -8.147 46.717 1.00 96.38 208 GLU A CA 1
ATOM 1663 C C . GLU A 1 208 ? -20.266 -7.887 48.080 1.00 96.38 208 GLU A C 1
ATOM 1665 O O . GLU A 1 208 ? -21.183 -8.618 48.456 1.00 96.38 208 GLU A O 1
ATOM 1670 N N . SER A 1 209 ? -19.903 -6.800 48.771 1.00 95.69 209 SER A N 1
ATOM 1671 C CA . SER A 1 209 ? -20.519 -6.408 50.052 1.00 95.69 209 SER A CA 1
ATOM 1672 C C . SER A 1 209 ? -22.036 -6.180 49.931 1.00 95.69 209 SER A C 1
ATOM 1674 O O . SER A 1 209 ? -22.836 -6.663 50.744 1.00 95.69 209 SER A O 1
ATOM 1676 N N . LEU A 1 210 ? -22.474 -5.519 48.855 1.00 95.00 210 LEU A N 1
ATOM 1677 C CA . LEU A 1 210 ? -23.898 -5.340 48.562 1.00 95.00 210 LEU A CA 1
ATOM 1678 C C . LEU A 1 210 ? -24.599 -6.656 48.211 1.00 95.00 210 LEU A C 1
ATOM 1680 O O . LEU A 1 210 ? -25.751 -6.856 48.605 1.00 95.00 210 LEU A O 1
ATOM 1684 N N . SER A 1 211 ? -23.927 -7.547 47.478 1.00 95.19 211 SER A N 1
ATOM 1685 C CA . SER A 1 211 ? -24.453 -8.875 47.152 1.00 95.19 211 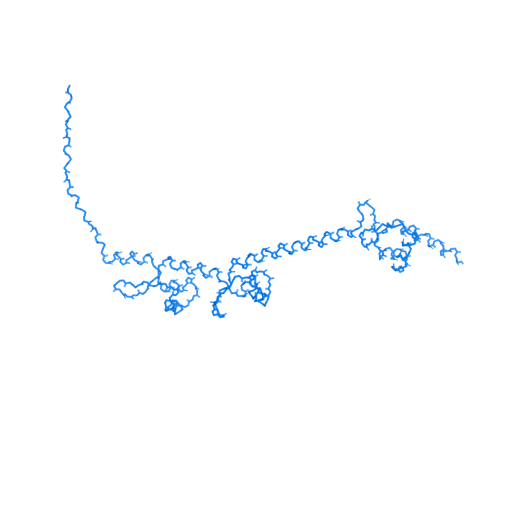SER A CA 1
ATOM 1686 C C . SER A 1 211 ? -24.669 -9.706 48.422 1.00 95.19 211 SER A C 1
ATOM 1688 O O . SER A 1 211 ? -25.767 -10.225 48.637 1.00 95.19 211 SER A O 1
ATOM 1690 N N . ALA A 1 212 ? -23.686 -9.720 49.330 1.00 94.06 212 ALA A N 1
ATOM 1691 C CA . ALA A 1 212 ? -23.773 -10.386 50.629 1.00 94.06 212 ALA A CA 1
ATOM 1692 C C . ALA A 1 212 ? -24.919 -9.823 51.487 1.00 94.06 212 ALA A C 1
ATOM 1694 O O . ALA A 1 212 ? -25.756 -10.575 51.988 1.00 94.06 212 ALA A O 1
ATOM 1695 N N . THR A 1 213 ? -25.034 -8.494 51.574 1.00 93.69 213 THR A N 1
ATOM 1696 C CA . THR A 1 213 ? -26.121 -7.825 52.311 1.00 93.69 213 THR A CA 1
ATOM 1697 C C . THR A 1 213 ? -27.501 -8.219 51.774 1.00 93.69 213 THR A C 1
ATOM 1699 O O . THR A 1 213 ? -28.440 -8.463 52.536 1.00 93.69 213 THR A O 1
ATOM 1702 N N . ARG A 1 214 ? -27.646 -8.317 50.446 1.00 91.38 214 ARG A N 1
ATOM 1703 C CA . ARG A 1 214 ? -28.902 -8.749 49.815 1.00 91.38 214 ARG A CA 1
ATOM 1704 C C . ARG A 1 214 ? -29.209 -10.215 50.080 1.00 91.38 214 ARG A C 1
ATOM 1706 O O . ARG A 1 214 ? -30.371 -10.524 50.328 1.00 91.38 214 ARG A O 1
ATOM 1713 N N . ALA A 1 215 ? -28.206 -11.089 50.046 1.00 90.56 215 ALA A N 1
ATOM 171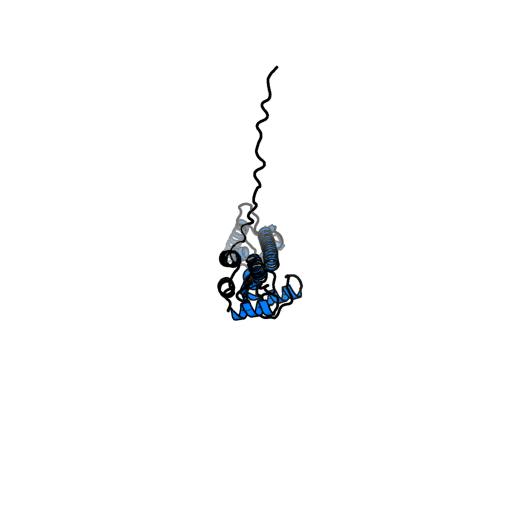4 C CA . ALA A 1 215 ? -28.384 -12.502 50.360 1.00 90.56 215 ALA A CA 1
ATOM 1715 C C . ALA A 1 215 ? -28.915 -12.689 51.792 1.00 90.56 215 ALA A C 1
ATOM 1717 O O . ALA A 1 215 ? -29.922 -13.367 51.979 1.00 90.56 215 ALA A O 1
ATOM 1718 N N . VAL A 1 216 ? -28.332 -11.992 52.777 1.00 93.19 216 VAL A N 1
ATOM 1719 C CA . VAL A 1 216 ? -28.802 -12.015 54.176 1.00 93.19 216 VAL A CA 1
ATOM 1720 C C . VAL A 1 216 ? -30.244 -11.512 54.294 1.00 93.19 216 VAL A C 1
ATOM 1722 O O . VAL A 1 216 ? -31.063 -12.119 54.983 1.00 93.19 216 VAL A O 1
ATOM 1725 N N . ARG A 1 217 ? -30.594 -10.424 53.593 1.00 91.56 217 ARG A N 1
ATOM 1726 C CA . ARG A 1 217 ? -31.965 -9.889 53.609 1.00 91.56 217 ARG A CA 1
ATOM 1727 C C . ARG A 1 217 ? -32.975 -10.859 52.997 1.00 91.56 217 ARG A C 1
ATOM 1729 O O . ARG A 1 217 ? -34.084 -10.951 53.504 1.00 91.56 217 ARG A O 1
ATOM 1736 N N . LEU A 1 218 ? -32.603 -11.577 51.937 1.00 89.25 218 LEU A N 1
ATOM 1737 C CA . LEU A 1 218 ? -33.463 -12.589 51.317 1.00 89.25 218 LEU A CA 1
ATOM 1738 C C . LEU A 1 218 ? -33.672 -13.812 52.221 1.00 89.25 218 LEU A C 1
ATOM 1740 O O . LEU A 1 218 ? -34.742 -14.409 52.173 1.00 89.25 218 LEU A O 1
ATOM 1744 N N . MET A 1 219 ? -32.692 -14.161 53.059 1.00 89.50 219 MET A N 1
ATOM 1745 C CA . MET A 1 219 ? -32.823 -15.261 54.022 1.00 89.50 219 MET A CA 1
ATOM 1746 C C . MET A 1 219 ? -33.763 -14.932 55.189 1.00 89.50 219 MET A C 1
ATOM 1748 O O . MET A 1 219 ? -34.425 -15.832 55.681 1.00 89.50 219 MET A O 1
ATOM 1752 N N . ARG A 1 220 ? -33.863 -13.664 55.615 1.00 87.38 220 ARG A N 1
ATOM 1753 C CA . ARG A 1 220 ? -34.736 -13.242 56.734 1.00 87.38 220 ARG A CA 1
ATOM 1754 C C . ARG A 1 220 ? -36.223 -13.108 56.387 1.00 87.38 220 ARG A C 1
ATOM 1756 O O . ARG A 1 220 ? -37.021 -12.845 57.276 1.00 87.38 220 ARG A O 1
ATOM 1763 N N . VAL A 1 221 ? -36.581 -13.184 55.107 1.00 83.19 221 VAL A N 1
ATOM 1764 C CA . VAL A 1 221 ? -37.966 -13.010 54.620 1.00 83.19 221 VAL A CA 1
ATOM 1765 C C . VAL A 1 221 ? -38.631 -14.370 54.334 1.00 83.19 221 VAL A C 1
ATOM 1767 O O . VAL A 1 221 ? -39.746 -14.420 53.827 1.00 83.19 221 VAL A O 1
ATOM 1770 N N . ARG A 1 222 ? -37.952 -15.474 54.658 1.00 62.53 222 ARG A N 1
ATOM 1771 C CA . ARG A 1 222 ? -38.503 -16.832 54.654 1.00 62.53 222 ARG A CA 1
ATOM 1772 C C . ARG A 1 222 ? -38.806 -17.265 56.076 1.00 62.53 222 ARG A C 1
ATOM 1774 O O . ARG A 1 222 ? -39.809 -17.988 56.226 1.00 62.53 222 ARG A O 1
#